Protein AF-D8S7C6-F1 (afdb_monomer)

Organism: Selaginella moellendorffii (NCBI:txid88036)

Mean predicted aligned error: 9.67 Å

Nearest PDB structures (foldseek):
  5jis-assembly2_B  TM=6.588E-01  e=1.427E-02  Brucella abortus S19
  8k8f-assembly1_A  TM=4.267E-01  e=1.195E-02  synthetic construct
  3d3k-assembly1_B  TM=3.702E-01  e=1.296E+00  Homo sapiens
  3d3j-assembly1_A-2  TM=4.419E-01  e=7.236E+00  Homo sapiens
  1r6x-assembly1_A  TM=1.801E-01  e=7.236E+00  Saccharomyces cerevisiae

Foldseek 3Di:
DPDDDDDDDPQQPVDPQQGHPLLLLVVLVVVVCVVVPAAEEEEEDEQVQQLSNQLSCLVSQVVVNHAYAGEYEDDDDPDQDDSSVSCVVRHPDYHYDDDPCRVLVVCLQAPDQPAWEFEQDLAATDTHRRHHDPPRPPPDDDDPDHYYYYAYRSNRGLSSLCLVVVVVVDVDPPDDLQDQAEAEEEDAQLSSQLSNVVNCVVVVSVNYHYHYDYDDDDPVNNVVSSVRSNNRNVVVD

pLDDT: mean 74.59, std 13.4, range [36.75, 93.81]

Solvent-accessible surface area (backbone atoms only — not comparable to full-atom values): 13113 Å² total; per-residue (Å²): 129,85,84,81,86,83,84,81,84,67,45,60,70,72,35,100,89,72,22,27,80,48,39,64,26,42,68,49,38,49,59,58,40,55,77,71,57,46,36,35,41,35,35,36,31,47,51,68,60,13,17,50,38,39,30,38,47,13,49,59,22,53,80,67,76,24,46,26,40,30,36,33,29,64,78,85,64,95,69,72,54,74,41,44,41,50,26,62,74,54,29,80,46,81,49,66,58,57,82,67,63,42,53,54,61,47,42,30,42,68,43,55,81,86,50,54,33,37,34,36,37,32,53,43,80,45,77,45,73,51,71,47,49,98,80,40,68,82,78,68,94,83,70,74,96,69,29,41,34,38,43,34,59,68,58,35,28,16,58,35,42,77,16,63,66,43,54,53,51,60,74,32,95,89,43,61,75,84,42,81,42,79,48,77,41,75,20,73,81,37,48,69,42,47,13,42,48,48,23,34,61,76,73,62,34,86,46,53,45,76,46,62,45,74,71,81,63,56,71,70,53,46,55,50,41,47,56,28,25,52,48,17,28,66,74,76,107

Structure (mmCIF, N/CA/C/O backbone):
data_AF-D8S7C6-F1
#
_entry.id   AF-D8S7C6-F1
#
loop_
_atom_site.group_PDB
_atom_site.id
_atom_site.type_symbol
_atom_site.label_atom_id
_atom_site.label_alt_id
_atom_site.label_comp_id
_atom_site.label_asym_id
_atom_site.label_entity_id
_atom_site.label_seq_id
_atom_site.pdbx_PDB_ins_code
_atom_site.Cartn_x
_atom_site.Cartn_y
_atom_site.Cartn_z
_atom_site.occupancy
_atom_site.B_iso_or_equiv
_atom_site.auth_seq_id
_atom_site.auth_comp_id
_atom_site.auth_asym_id
_atom_site.auth_atom_id
_atom_site.pdbx_PDB_model_num
ATOM 1 N N . LYS A 1 1 ? -15.069 -2.468 35.213 1.00 54.72 1 LYS A N 1
ATOM 2 C CA . LYS A 1 1 ? -14.276 -2.344 33.964 1.00 54.72 1 LYS A CA 1
ATOM 3 C C . LYS A 1 1 ? -15.215 -2.698 32.829 1.00 54.72 1 LYS A C 1
ATOM 5 O O . LYS A 1 1 ? -15.736 -3.803 32.870 1.00 54.72 1 LYS A O 1
ATOM 10 N N . GLU A 1 2 ? -15.482 -1.783 31.901 1.00 56.44 2 GLU A N 1
ATOM 11 C CA . GLU A 1 2 ? -16.237 -2.136 30.692 1.00 56.44 2 GLU A CA 1
ATOM 12 C C . GLU A 1 2 ? -15.510 -3.270 29.946 1.00 56.44 2 GLU A C 1
ATOM 14 O O . GLU A 1 2 ? -14.269 -3.264 29.898 1.00 56.44 2 GLU A O 1
ATOM 19 N N . PRO A 1 3 ? -16.239 -4.272 29.427 1.00 61.75 3 PRO A N 1
ATOM 20 C CA . PRO A 1 3 ? -15.643 -5.362 28.671 1.00 61.75 3 PRO A CA 1
ATOM 21 C C . PRO A 1 3 ? -14.997 -4.803 27.400 1.00 61.75 3 PRO A C 1
ATOM 23 O O . PRO A 1 3 ? -15.627 -4.103 26.613 1.00 61.75 3 PRO A O 1
ATOM 26 N N . ARG A 1 4 ? -13.707 -5.091 27.205 1.00 74.31 4 ARG A N 1
ATOM 27 C CA . ARG A 1 4 ? -13.008 -4.744 25.965 1.00 74.31 4 ARG A CA 1
ATOM 28 C C . ARG A 1 4 ? -13.300 -5.830 24.939 1.00 74.31 4 ARG A C 1
ATOM 30 O O . ARG A 1 4 ? -12.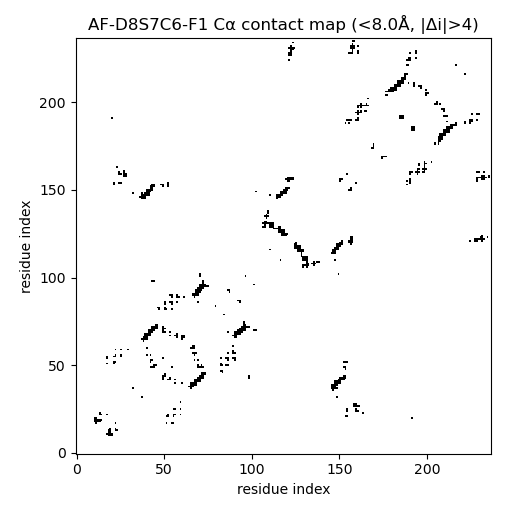802 -6.943 25.079 1.00 74.31 4 ARG A O 1
ATOM 37 N N . ASN A 1 5 ? -14.073 -5.497 23.913 1.00 84.12 5 ASN A N 1
ATOM 38 C CA . ASN A 1 5 ? -14.289 -6.390 22.783 1.00 84.12 5 ASN A CA 1
ATOM 39 C C . ASN A 1 5 ? -13.042 -6.385 21.894 1.00 84.12 5 ASN A C 1
ATOM 41 O O . ASN A 1 5 ? -12.640 -5.344 21.379 1.00 84.12 5 ASN A O 1
ATOM 45 N N . PHE A 1 6 ? -12.414 -7.549 21.741 1.00 89.25 6 PHE A N 1
ATOM 46 C CA . PHE A 1 6 ? -11.267 -7.740 20.860 1.00 89.25 6 PHE A CA 1
ATOM 47 C C . PHE A 1 6 ? -11.732 -8.417 19.572 1.00 89.25 6 PHE A C 1
ATOM 49 O O . PHE A 1 6 ? -12.388 -9.457 19.618 1.00 89.25 6 PHE A O 1
ATOM 56 N N . ARG A 1 7 ? -11.404 -7.824 18.423 1.00 89.56 7 ARG A N 1
ATOM 57 C CA . ARG A 1 7 ? -11.743 -8.351 17.097 1.00 89.56 7 ARG A CA 1
ATOM 58 C C . ARG A 1 7 ? -10.484 -8.423 16.243 1.00 89.56 7 ARG A C 1
ATOM 60 O O . ARG A 1 7 ? -9.587 -7.597 16.389 1.00 89.56 7 ARG A O 1
ATOM 67 N N . VAL A 1 8 ? -10.445 -9.401 15.344 1.00 91.00 8 VAL A N 1
ATOM 68 C CA . VAL A 1 8 ? -9.350 -9.588 14.388 1.00 91.00 8 VAL A CA 1
ATOM 69 C C . VAL A 1 8 ? -9.913 -9.431 12.987 1.00 91.00 8 VAL A C 1
ATOM 71 O O . VAL A 1 8 ? -10.793 -10.190 12.586 1.00 91.00 8 VAL A O 1
ATOM 74 N N . ILE A 1 9 ? -9.396 -8.453 12.246 1.00 89.19 9 ILE A N 1
ATOM 75 C CA . ILE A 1 9 ? -9.693 -8.300 10.823 1.00 89.19 9 ILE A CA 1
ATOM 76 C C . ILE A 1 9 ? -8.742 -9.216 10.057 1.00 89.19 9 ILE A C 1
ATOM 78 O O . ILE A 1 9 ? -7.522 -9.066 10.139 1.00 89.19 9 ILE A O 1
ATOM 82 N N . ARG A 1 10 ? -9.307 -10.205 9.362 1.00 88.69 10 ARG A N 1
ATOM 83 C CA . 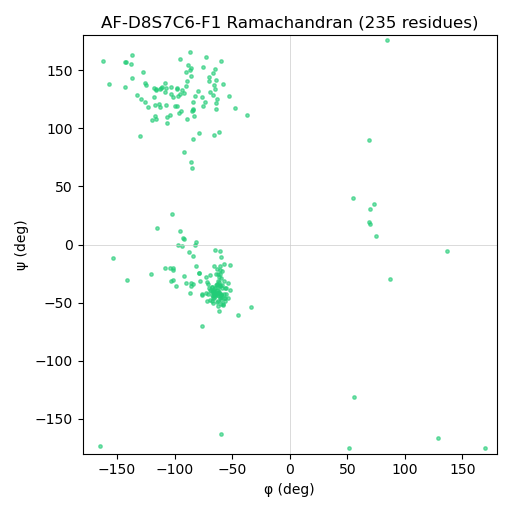ARG A 1 10 ? -8.562 -11.269 8.676 1.00 88.69 10 ARG A CA 1
ATOM 84 C C . ARG A 1 10 ? -8.112 -10.836 7.290 1.00 88.69 10 ARG A C 1
ATOM 86 O O . ARG A 1 10 ? -8.546 -11.369 6.275 1.00 88.69 10 ARG A O 1
ATOM 93 N N . ASP A 1 11 ? -7.218 -9.856 7.276 1.00 85.00 11 ASP A N 1
ATOM 94 C CA . ASP A 1 11 ? -6.647 -9.327 6.041 1.00 85.00 11 ASP A CA 1
ATOM 95 C C . ASP A 1 11 ? -5.856 -10.373 5.249 1.00 85.00 11 ASP A C 1
ATOM 97 O O . ASP A 1 11 ? -5.720 -10.304 4.033 1.00 85.00 11 ASP A O 1
ATOM 101 N N . ASP A 1 12 ? -5.351 -11.386 5.943 1.00 83.38 12 ASP A N 1
ATOM 102 C CA . ASP A 1 12 ? -4.693 -12.554 5.372 1.00 83.38 12 ASP A CA 1
ATOM 103 C C . ASP A 1 12 ? -5.599 -13.376 4.442 1.00 83.38 12 ASP A C 1
ATOM 105 O O . ASP A 1 12 ? -5.085 -14.071 3.572 1.00 83.38 12 ASP A O 1
ATOM 109 N N . LEU A 1 13 ? -6.925 -13.262 4.565 1.00 84.94 13 LEU A N 1
ATOM 110 C CA . LEU A 1 13 ? -7.889 -13.982 3.727 1.00 84.94 13 LEU A CA 1
ATOM 111 C C . LEU A 1 13 ? -8.330 -13.199 2.479 1.00 84.94 13 LEU A C 1
ATOM 113 O O . LEU A 1 13 ? -9.192 -13.677 1.749 1.00 84.94 13 LEU A O 1
ATOM 117 N N . LEU A 1 14 ? -7.751 -12.020 2.214 1.00 80.75 14 LEU A N 1
ATOM 118 C CA . LEU A 1 14 ? -8.148 -11.174 1.080 1.00 80.75 14 LEU A CA 1
ATOM 119 C C . LEU A 1 14 ? -7.949 -11.824 -0.296 1.00 80.75 14 LEU A C 1
ATOM 121 O O . LEU A 1 14 ? -8.655 -11.476 -1.234 1.00 80.75 14 LEU A O 1
ATOM 125 N N . HIS A 1 15 ? -6.992 -12.743 -0.438 1.00 77.69 15 HIS A N 1
ATOM 126 C CA . HIS A 1 15 ? -6.691 -13.370 -1.721 1.00 77.69 15 HIS A CA 1
ATOM 127 C C . HIS A 1 15 ? -6.320 -14.840 -1.537 1.00 77.69 15 HIS A C 1
ATOM 129 O O . HIS A 1 15 ? -5.484 -15.135 -0.677 1.00 77.69 15 HIS A O 1
ATOM 135 N N . PRO A 1 16 ? -6.852 -15.755 -2.369 1.00 70.69 16 PRO A N 1
ATOM 136 C CA . PRO A 1 16 ? -6.738 -17.200 -2.166 1.00 70.69 16 PRO A CA 1
ATOM 137 C C . PRO A 1 16 ? -5.300 -17.729 -2.130 1.00 70.69 16 PRO A C 1
ATOM 139 O O . PRO A 1 16 ? -5.039 -18.740 -1.485 1.00 70.69 16 PRO A O 1
ATOM 142 N N . THR A 1 17 ? -4.363 -17.070 -2.814 1.00 68.19 17 THR A N 1
ATOM 143 C CA . THR A 1 17 ? -2.975 -17.552 -2.943 1.00 68.19 17 THR A CA 1
ATOM 144 C C . THR A 1 17 ? -1.938 -16.755 -2.157 1.00 68.19 17 THR A C 1
ATOM 146 O O . THR A 1 17 ? -0.840 -17.255 -1.931 1.00 68.19 17 THR A O 1
ATOM 149 N N . LEU A 1 18 ? -2.238 -15.514 -1.769 1.00 65.69 18 LEU A N 1
ATOM 150 C CA . LEU A 1 18 ? -1.212 -14.556 -1.333 1.00 65.69 18 LEU A CA 1
ATOM 151 C C . LEU A 1 18 ? -1.629 -13.680 -0.158 1.00 65.69 18 LEU A C 1
ATOM 153 O O . LEU A 1 18 ? -0.774 -13.326 0.651 1.00 65.69 18 LEU A O 1
ATOM 157 N N . GLY A 1 19 ? -2.926 -13.389 -0.049 1.00 67.31 19 GLY A N 1
ATOM 158 C CA . GLY A 1 19 ? -3.538 -12.635 1.035 1.00 67.31 19 GLY A CA 1
ATOM 159 C C . GLY A 1 19 ? -2.906 -11.281 1.378 1.00 67.31 19 GLY A C 1
ATOM 160 O O . GLY A 1 19 ? -1.950 -10.785 0.778 1.00 67.31 19 GLY A O 1
ATOM 161 N N . GLY A 1 20 ? -3.441 -10.694 2.441 1.00 80.06 20 GLY A N 1
ATOM 162 C CA . GLY A 1 20 ? -2.749 -9.733 3.283 1.00 80.06 20 GLY A CA 1
ATOM 163 C C . GLY A 1 20 ? -2.754 -8.279 2.819 1.00 80.06 20 GLY A C 1
ATOM 164 O O . GLY A 1 20 ? -3.139 -7.906 1.712 1.00 80.06 20 GLY A O 1
ATOM 165 N N . ASN A 1 21 ? -2.179 -7.455 3.697 1.00 80.62 21 ASN A N 1
ATOM 166 C CA . ASN A 1 21 ? -2.045 -6.002 3.574 1.00 80.62 21 ASN A CA 1
ATOM 167 C C . ASN A 1 21 ? -1.414 -5.507 2.255 1.00 80.62 21 ASN A C 1
ATOM 169 O O . ASN A 1 21 ? -1.444 -4.306 1.985 1.00 80.62 21 ASN A O 1
ATOM 173 N N . LYS A 1 22 ? -0.719 -6.366 1.497 1.00 79.62 22 LYS A N 1
ATOM 174 C CA . LYS A 1 22 ? -0.036 -5.984 0.249 1.00 79.62 22 LYS A CA 1
ATOM 175 C C . LYS A 1 22 ? -0.966 -6.044 -0.956 1.00 79.62 22 LYS A C 1
ATOM 177 O O . LYS A 1 22 ? -0.860 -5.156 -1.793 1.00 79.62 22 LYS A O 1
ATOM 182 N N . ILE A 1 23 ? -1.890 -7.003 -1.002 1.00 80.12 23 ILE A N 1
ATOM 183 C CA . ILE A 1 23 ? -2.887 -7.070 -2.076 1.00 80.12 23 ILE A CA 1
ATOM 184 C C . ILE A 1 23 ? -3.835 -5.887 -1.993 1.00 80.12 23 ILE A C 1
ATOM 186 O O . ILE A 1 23 ? -3.934 -5.165 -2.972 1.00 80.12 23 ILE A O 1
ATOM 190 N N . ARG A 1 24 ? -4.346 -5.549 -0.800 1.00 83.81 24 ARG A N 1
ATOM 191 C CA . ARG A 1 24 ? -5.166 -4.336 -0.630 1.00 83.81 24 ARG A CA 1
ATOM 192 C C . ARG A 1 24 ? -4.493 -3.069 -1.175 1.00 83.81 24 ARG A C 1
ATOM 194 O O . ARG A 1 24 ? -5.149 -2.201 -1.736 1.00 83.81 24 ARG A O 1
ATOM 201 N N . LYS A 1 25 ? -3.177 -2.934 -0.987 1.00 82.94 25 LYS A N 1
ATOM 202 C CA . LYS A 1 25 ? -2.424 -1.783 -1.515 1.00 82.94 25 LYS A CA 1
ATOM 203 C C . LYS A 1 25 ? -2.304 -1.824 -3.028 1.00 82.94 25 LYS A C 1
ATOM 205 O O . LYS A 1 25 ? -2.334 -0.779 -3.661 1.00 82.94 25 LYS A O 1
ATOM 210 N N . LEU A 1 26 ? -2.128 -3.011 -3.596 1.00 78.56 26 LEU A N 1
ATOM 211 C CA . LEU A 1 26 ? -2.061 -3.182 -5.039 1.00 78.56 26 LEU A CA 1
ATOM 212 C C . LEU A 1 26 ? -3.425 -2.979 -5.690 1.00 78.56 26 LEU A C 1
ATOM 214 O O . LEU A 1 26 ? -3.453 -2.368 -6.747 1.00 78.56 26 LEU A O 1
ATOM 218 N N . ASP A 1 27 ? -4.530 -3.348 -5.043 1.00 81.31 27 ASP A N 1
ATOM 219 C CA . ASP A 1 27 ? -5.886 -3.064 -5.536 1.00 81.31 27 ASP A CA 1
ATOM 220 C C . ASP A 1 27 ? -6.114 -1.561 -5.756 1.00 81.31 27 ASP A C 1
ATOM 222 O O . ASP A 1 27 ? -6.829 -1.169 -6.673 1.00 81.31 27 ASP A O 1
ATOM 226 N N . ALA A 1 28 ? -5.458 -0.709 -4.960 1.00 81.88 28 ALA A N 1
ATOM 227 C CA . ALA A 1 28 ? -5.473 0.742 -5.135 1.00 81.88 28 ALA A CA 1
ATOM 228 C C . ALA A 1 28 ? -4.552 1.239 -6.269 1.00 81.88 28 ALA A C 1
ATOM 230 O O . ALA A 1 28 ? -4.840 2.243 -6.915 1.00 81.88 28 ALA A O 1
ATOM 231 N N . VAL A 1 29 ? -3.441 0.544 -6.529 1.00 81.62 29 VAL A N 1
ATOM 232 C CA . VAL A 1 29 ? -2.414 0.952 -7.507 1.00 81.62 29 VAL A CA 1
ATOM 233 C C . VAL A 1 29 ? -2.686 0.400 -8.911 1.00 81.62 29 VAL A C 1
ATOM 235 O O . VAL A 1 29 ? -2.374 1.046 -9.907 1.00 81.62 29 VAL A O 1
ATOM 238 N N . VAL A 1 30 ? -3.270 -0.792 -9.014 1.00 81.31 30 VAL A N 1
ATOM 239 C CA . VAL A 1 30 ? -3.560 -1.491 -10.273 1.00 81.31 30 VAL A CA 1
ATOM 240 C C . VAL A 1 30 ? -4.443 -0.677 -11.227 1.00 81.31 30 VAL A C 1
ATOM 242 O O . VAL A 1 30 ? -4.116 -0.664 -12.413 1.00 81.31 30 VAL A O 1
ATOM 245 N N . PRO A 1 31 ? -5.517 0.011 -10.783 1.00 83.19 31 PRO A N 1
ATOM 246 C CA . PRO A 1 31 ? -6.307 0.873 -11.662 1.00 83.19 31 PRO A CA 1
ATOM 247 C C . PRO A 1 31 ? -5.450 1.947 -12.336 1.00 83.19 31 PRO A C 1
ATOM 249 O O . PRO A 1 31 ? -5.474 2.067 -13.554 1.00 83.19 31 PRO A O 1
ATOM 252 N N . PHE A 1 32 ? -4.584 2.615 -11.569 1.00 83.44 32 PHE A N 1
ATOM 253 C CA . PHE A 1 32 ? -3.658 3.614 -12.103 1.00 83.44 32 PHE A CA 1
ATOM 254 C C . PHE A 1 32 ? -2.684 3.018 -13.135 1.00 83.44 32 PHE A C 1
ATOM 256 O O . PHE A 1 32 ? -2.421 3.619 -14.173 1.00 83.44 32 PHE A O 1
ATOM 263 N N . LEU A 1 33 ? -2.167 1.809 -12.887 1.00 80.62 33 LEU A N 1
ATOM 264 C CA . LEU A 1 33 ? -1.296 1.118 -13.846 1.00 80.62 33 LEU A CA 1
ATOM 265 C C . LEU A 1 33 ? -2.022 0.770 -15.154 1.00 80.62 33 LEU A C 1
ATOM 267 O O . LEU A 1 33 ? -1.405 0.811 -16.218 1.00 80.62 33 LEU A O 1
ATOM 271 N N . LYS A 1 34 ? -3.316 0.437 -15.086 1.00 81.75 34 LYS A N 1
ATOM 272 C CA . LYS A 1 34 ? -4.142 0.174 -16.273 1.00 81.75 34 LYS A CA 1
ATOM 273 C C . LYS A 1 34 ? -4.427 1.445 -17.059 1.00 81.75 34 LYS A C 1
ATOM 275 O O . LYS A 1 34 ? -4.311 1.411 -18.279 1.00 81.75 34 LYS A O 1
ATOM 280 N N . ASP A 1 35 ? -4.747 2.539 -16.372 1.00 83.31 35 ASP A N 1
ATOM 281 C CA . ASP A 1 35 ? -5.028 3.832 -17.005 1.00 83.31 35 ASP A CA 1
ATOM 282 C C . ASP A 1 35 ? -3.798 4.375 -17.754 1.00 83.31 35 ASP A C 1
ATOM 284 O O . ASP A 1 35 ? -3.923 4.956 -18.829 1.00 83.31 35 ASP A O 1
ATOM 288 N N . GLU A 1 36 ? -2.592 4.117 -17.239 1.00 81.44 36 GLU A N 1
ATOM 289 C CA . GLU A 1 36 ? -1.322 4.457 -17.903 1.00 81.44 36 GLU A CA 1
ATOM 290 C C . GLU A 1 36 ? -0.879 3.412 -18.959 1.00 81.44 36 GLU A C 1
ATOM 292 O O . GLU A 1 36 ? 0.143 3.588 -19.635 1.00 81.44 36 GLU A O 1
ATOM 297 N N . GLU A 1 37 ? -1.658 2.339 -19.144 1.00 82.50 37 GLU A N 1
ATOM 298 C CA . GLU A 1 37 ? -1.402 1.203 -20.045 1.00 82.50 37 GLU A CA 1
ATOM 299 C C . GLU A 1 37 ? -0.042 0.522 -19.796 1.00 82.50 37 GLU A C 1
ATOM 301 O O . GLU A 1 37 ? 0.684 0.158 -20.728 1.00 82.50 37 GLU A O 1
ATOM 306 N N . ILE A 1 38 ? 0.340 0.378 -18.526 1.00 80.81 38 ILE A N 1
ATOM 307 C CA . ILE A 1 38 ? 1.590 -0.277 -18.133 1.00 80.81 38 ILE A CA 1
ATOM 308 C C . ILE A 1 38 ? 1.550 -1.757 -18.518 1.00 80.81 38 ILE A C 1
ATOM 310 O O . ILE A 1 38 ? 0.585 -2.462 -18.235 1.00 80.81 38 ILE A O 1
ATOM 314 N N . THR A 1 39 ? 2.627 -2.251 -19.132 1.00 76.19 39 THR A N 1
ATOM 315 C CA . THR A 1 39 ? 2.754 -3.661 -19.531 1.00 76.19 39 THR A CA 1
ATOM 316 C C . THR A 1 39 ? 3.647 -4.453 -18.590 1.00 76.19 39 THR A C 1
ATOM 318 O O . THR A 1 39 ? 3.443 -5.656 -18.420 1.00 76.19 39 THR A O 1
ATOM 321 N N . ASP A 1 40 ? 4.646 -3.801 -17.992 1.00 77.62 40 ASP A N 1
ATOM 322 C CA . ASP A 1 40 ? 5.659 -4.440 -17.165 1.00 77.62 40 ASP A CA 1
ATOM 323 C C . ASP A 1 40 ? 5.859 -3.674 -15.849 1.00 77.62 40 ASP A C 1
ATOM 325 O O . ASP A 1 40 ? 6.094 -2.466 -15.833 1.00 77.62 40 ASP A O 1
ATOM 329 N N . VAL A 1 41 ? 5.799 -4.391 -14.727 1.00 78.19 41 VAL A N 1
ATOM 330 C CA . VAL A 1 41 ? 5.963 -3.834 -13.380 1.00 78.19 41 VAL A CA 1
ATOM 331 C C . VAL A 1 41 ? 7.201 -4.425 -12.723 1.00 78.19 41 VAL A C 1
ATOM 333 O O . VAL A 1 41 ? 7.398 -5.640 -12.722 1.00 78.19 41 VAL A O 1
ATOM 336 N N . VAL A 1 42 ? 8.027 -3.575 -12.123 1.00 78.62 42 VAL A N 1
ATOM 337 C CA . VAL A 1 42 ? 9.254 -3.959 -11.422 1.00 78.62 42 VAL A CA 1
ATOM 338 C C . VAL A 1 42 ? 9.131 -3.611 -9.950 1.00 78.62 42 VAL A C 1
ATOM 340 O O . VAL A 1 42 ? 8.716 -2.514 -9.592 1.00 78.62 42 VAL A O 1
ATOM 343 N N . THR A 1 43 ? 9.501 -4.534 -9.072 1.00 76.44 43 THR A N 1
ATOM 344 C CA . THR A 1 43 ? 9.416 -4.337 -7.619 1.00 76.44 43 THR A CA 1
ATOM 345 C C . THR A 1 43 ? 10.601 -4.984 -6.911 1.00 76.44 43 THR A C 1
ATOM 347 O O . THR A 1 43 ? 11.238 -5.885 -7.460 1.00 76.44 43 THR A O 1
ATOM 350 N N . CYS A 1 44 ? 10.927 -4.516 -5.700 1.00 72.75 44 CYS A N 1
ATOM 351 C CA . CYS A 1 44 ? 12.026 -5.066 -4.904 1.00 72.75 44 CYS A CA 1
ATOM 352 C C . CYS A 1 44 ? 11.703 -5.255 -3.413 1.00 72.75 44 CYS A C 1
ATOM 354 O O . CYS A 1 44 ? 10.797 -4.630 -2.859 1.00 72.75 44 CYS A O 1
ATOM 356 N N . GLY A 1 45 ? 12.523 -6.060 -2.728 1.00 67.25 45 GLY A N 1
ATOM 357 C CA . GLY A 1 45 ? 12.546 -6.171 -1.259 1.00 67.25 45 GLY A CA 1
ATOM 358 C C . GLY A 1 45 ? 13.394 -7.351 -0.752 1.00 67.25 45 GLY A C 1
ATOM 359 O O . GLY A 1 45 ? 14.008 -8.063 -1.540 1.00 67.25 45 GLY A O 1
ATOM 360 N N . GLY A 1 46 ? 13.413 -7.606 0.559 1.00 59.53 46 GLY A N 1
ATOM 361 C CA . GLY A 1 46 ? 14.099 -8.788 1.130 1.00 59.53 46 GLY A CA 1
ATOM 362 C C . GLY A 1 46 ? 13.476 -10.126 0.711 1.00 59.53 46 GLY A C 1
ATOM 363 O O . GLY A 1 46 ? 12.270 -10.157 0.512 1.00 59.53 46 GLY A O 1
ATOM 364 N N . CYS A 1 47 ? 14.243 -11.225 0.639 1.00 54.31 47 CYS A N 1
ATOM 365 C CA . CYS A 1 47 ? 13.779 -12.556 0.191 1.00 54.31 47 CYS A CA 1
ATOM 366 C C . CYS A 1 47 ? 12.319 -12.897 0.559 1.00 54.31 47 CYS A C 1
ATOM 368 O O . CYS A 1 47 ? 11.521 -13.146 -0.327 1.00 54.31 47 CYS A O 1
ATOM 370 N N . GLN A 1 48 ? 11.905 -12.817 1.828 1.00 54.66 48 GLN A N 1
ATOM 371 C CA . GLN A 1 48 ? 10.518 -13.154 2.206 1.00 54.66 48 GLN A CA 1
ATOM 372 C C . GLN A 1 48 ? 9.500 -12.008 2.021 1.00 54.66 48 GLN A C 1
ATOM 374 O O . GLN A 1 48 ? 8.344 -12.257 1.683 1.00 54.66 48 GLN A O 1
ATOM 379 N N . LYS A 1 49 ? 9.908 -10.746 2.234 1.00 49.59 49 LYS A N 1
ATOM 380 C CA . LYS A 1 49 ? 9.019 -9.563 2.184 1.00 49.59 49 LYS A CA 1
ATOM 381 C C . LYS A 1 49 ? 8.834 -8.992 0.773 1.00 49.59 49 LYS A C 1
ATOM 383 O O . LYS A 1 49 ? 7.755 -8.489 0.475 1.00 49.59 49 LYS A O 1
ATOM 388 N N . CYS A 1 50 ? 9.859 -9.062 -0.084 1.00 50.44 50 CYS A N 1
ATOM 389 C CA . CYS A 1 50 ? 9.668 -8.908 -1.523 1.00 50.44 50 CYS A CA 1
ATOM 390 C C . CYS A 1 50 ? 8.762 -10.017 -1.950 1.00 50.44 50 CYS A C 1
ATOM 392 O O . CYS A 1 50 ? 7.693 -9.692 -2.399 1.00 50.44 50 CYS A O 1
ATOM 394 N N . SER A 1 51 ? 9.091 -11.288 -1.717 1.00 50.00 51 SER A N 1
ATOM 395 C CA . SER A 1 51 ? 8.300 -12.359 -2.302 1.00 50.00 51 SER A CA 1
ATOM 396 C C . SER A 1 51 ? 6.800 -12.267 -2.001 1.00 50.00 51 SER A C 1
ATOM 398 O O . SER A 1 51 ? 6.035 -12.501 -2.916 1.00 50.00 51 SER A O 1
ATOM 400 N N . CYS A 1 52 ? 6.328 -11.768 -0.850 1.00 48.88 52 CYS A N 1
ATOM 401 C CA . CYS A 1 52 ? 4.888 -11.488 -0.698 1.00 48.88 52 CYS A CA 1
ATOM 402 C C . CYS A 1 52 ? 4.378 -10.300 -1.545 1.00 48.88 52 CYS A C 1
ATOM 404 O O . CYS A 1 52 ? 3.378 -10.437 -2.242 1.00 48.88 52 CYS A O 1
ATOM 406 N N . CYS A 1 53 ? 5.056 -9.147 -1.542 1.00 53.56 53 CYS A N 1
ATOM 407 C CA . CYS A 1 53 ? 4.687 -7.976 -2.352 1.00 53.56 53 CYS A CA 1
ATOM 408 C C . CYS A 1 53 ? 4.842 -8.239 -3.858 1.00 53.56 53 CYS A C 1
ATOM 410 O O . CYS A 1 53 ? 4.031 -7.804 -4.656 1.00 53.56 53 CYS A O 1
ATOM 412 N N . CYS A 1 54 ? 5.888 -8.969 -4.206 1.00 54.03 54 CYS A N 1
ATOM 413 C CA . CYS A 1 54 ? 6.383 -9.332 -5.517 1.00 54.03 54 CYS A CA 1
ATOM 414 C C . CYS A 1 54 ? 5.503 -10.433 -6.116 1.00 54.03 54 CYS A C 1
ATOM 416 O O . CYS A 1 54 ? 5.067 -10.287 -7.248 1.00 54.03 54 CYS A O 1
ATOM 418 N N . CYS A 1 55 ? 5.102 -11.444 -5.338 1.00 52.94 55 CYS A N 1
ATOM 419 C CA . CYS A 1 55 ? 4.049 -12.370 -5.750 1.00 52.94 55 CYS A CA 1
ATOM 420 C C . CYS A 1 55 ? 2.699 -11.669 -5.878 1.00 52.94 55 CYS A C 1
ATOM 422 O O . CYS A 1 55 ? 1.987 -11.939 -6.831 1.00 52.94 55 CYS A O 1
ATOM 424 N N . SER A 1 56 ? 2.347 -10.763 -4.957 1.00 54.69 56 SER A N 1
ATOM 425 C CA . SER A 1 56 ? 1.068 -10.036 -5.032 1.00 54.69 56 SER A CA 1
ATOM 426 C C . SER A 1 56 ? 1.011 -9.176 -6.285 1.00 54.69 56 SER A C 1
ATOM 428 O O . SER A 1 56 ? 0.022 -9.205 -7.007 1.00 54.69 56 SER A O 1
ATOM 4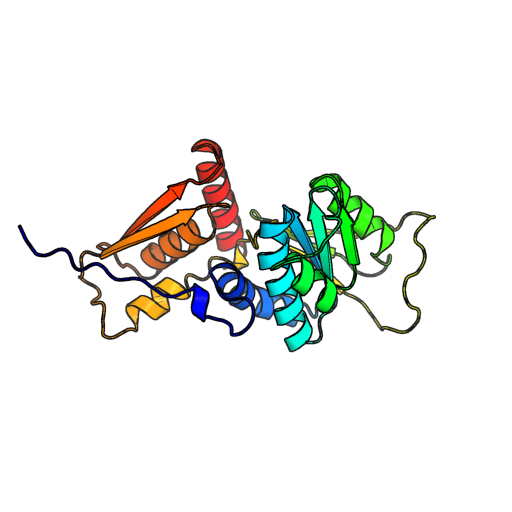30 N N . SER A 1 57 ? 2.105 -8.478 -6.599 1.00 58.06 57 SER A N 1
ATOM 431 C CA . SER A 1 57 ? 2.244 -7.741 -7.849 1.00 58.06 57 SER A CA 1
ATOM 432 C C . SER A 1 57 ? 2.238 -8.685 -9.042 1.00 58.06 57 SER A C 1
ATOM 434 O O . SER A 1 57 ? 1.558 -8.385 -10.005 1.00 58.06 57 SER A O 1
ATOM 436 N N . ALA A 1 58 ? 2.930 -9.825 -8.993 1.00 58.84 58 ALA A N 1
ATOM 437 C CA . ALA A 1 58 ? 2.981 -10.772 -10.103 1.00 58.84 58 ALA A CA 1
ATOM 438 C C . ALA A 1 58 ? 1.634 -11.435 -10.394 1.00 58.84 58 ALA A C 1
ATOM 440 O O . ALA A 1 58 ? 1.281 -11.564 -11.559 1.00 58.84 58 ALA A O 1
ATOM 441 N N . VAL A 1 59 ? 0.867 -11.794 -9.366 1.00 60.59 59 VAL A N 1
ATOM 442 C CA . VAL A 1 59 ? -0.475 -12.365 -9.514 1.00 60.59 59 VAL A CA 1
ATOM 443 C C . VAL A 1 59 ? -1.460 -11.301 -9.981 1.00 60.59 59 VAL A C 1
ATOM 445 O O . VAL A 1 59 ? -2.101 -11.514 -11.002 1.00 60.59 59 VAL A O 1
ATOM 448 N N . ALA A 1 60 ? -1.494 -10.121 -9.353 1.00 60.47 60 ALA A N 1
ATOM 449 C CA . ALA A 1 60 ? -2.349 -9.022 -9.812 1.00 60.47 60 ALA A CA 1
ATOM 450 C C . ALA A 1 60 ? -1.995 -8.573 -11.243 1.00 60.47 60 ALA A C 1
ATOM 452 O O . ALA A 1 60 ? -2.866 -8.231 -12.039 1.00 60.47 60 ALA A O 1
ATOM 453 N N . CYS A 1 61 ? -0.708 -8.603 -11.599 1.00 63.09 61 CYS A N 1
ATOM 454 C CA . CYS A 1 61 ? -0.254 -8.347 -12.960 1.00 63.09 61 CYS A CA 1
ATOM 455 C C . CYS A 1 61 ? -0.709 -9.455 -13.911 1.00 63.09 61 CYS A C 1
ATOM 457 O O . CYS A 1 61 ? -1.285 -9.141 -14.947 1.00 63.09 61 CYS A O 1
ATOM 459 N N . ALA A 1 62 ? -0.516 -10.730 -13.563 1.00 64.38 62 ALA A N 1
ATOM 460 C CA . ALA A 1 62 ? -0.914 -11.864 -14.395 1.00 64.38 62 ALA A CA 1
ATOM 461 C C . ALA A 1 62 ? -2.432 -11.904 -14.639 1.00 64.38 62 ALA A C 1
ATOM 463 O O . ALA A 1 62 ? -2.855 -12.096 -15.778 1.00 64.38 62 ALA A O 1
ATOM 464 N N . GLU A 1 63 ? -3.243 -11.637 -13.613 1.00 68.62 63 GLU A N 1
ATOM 465 C CA . GLU A 1 63 ? -4.706 -11.516 -13.717 1.00 68.62 63 GLU A CA 1
ATOM 466 C C . GLU A 1 63 ? -5.154 -10.355 -14.616 1.00 68.62 63 GLU A C 1
ATOM 468 O O . GLU A 1 63 ? -6.272 -10.342 -15.133 1.00 68.62 63 GLU A O 1
ATOM 473 N N . HIS A 1 64 ? -4.279 -9.376 -14.838 1.00 69.31 64 HIS A N 1
ATOM 474 C CA . HIS A 1 64 ? -4.542 -8.204 -15.665 1.00 69.31 64 HIS A CA 1
ATOM 475 C C . HIS A 1 64 ? -3.665 -8.126 -16.922 1.00 69.31 64 HIS A C 1
ATOM 477 O O . HIS A 1 64 ? -3.622 -7.083 -17.569 1.00 69.31 64 HIS A O 1
ATOM 483 N N . GLY A 1 65 ? -2.986 -9.217 -17.294 1.00 70.56 65 GLY A N 1
ATOM 484 C CA . GLY A 1 65 ? -2.174 -9.304 -18.513 1.00 70.56 65 GLY A CA 1
ATOM 485 C C . GLY A 1 65 ? -0.823 -8.570 -18.476 1.00 70.56 65 GLY A C 1
ATOM 486 O O . GLY A 1 65 ? -0.131 -8.521 -19.495 1.00 70.56 65 GLY A O 1
ATOM 487 N N . MET A 1 66 ? -0.414 -8.034 -17.326 1.00 75.44 66 MET A N 1
ATOM 488 C CA . MET A 1 66 ? 0.879 -7.380 -17.105 1.00 75.44 66 MET A CA 1
ATOM 489 C C . MET A 1 66 ? 1.971 -8.401 -16.736 1.00 75.44 66 MET A C 1
ATOM 491 O O . MET A 1 66 ? 1.711 -9.459 -16.162 1.00 75.44 66 MET A O 1
ATOM 495 N N . SER A 1 67 ? 3.228 -8.095 -17.055 1.00 73.94 67 SER A N 1
ATOM 496 C CA . SER A 1 67 ? 4.397 -8.897 -16.667 1.00 73.94 67 SER A CA 1
ATOM 497 C C . SER A 1 67 ? 5.073 -8.317 -15.425 1.00 73.94 67 SER A C 1
ATOM 499 O O . SER A 1 67 ? 5.330 -7.121 -15.368 1.00 73.94 67 SER A O 1
ATOM 501 N N . ALA A 1 68 ? 5.421 -9.154 -14.447 1.00 74.38 68 ALA A N 1
ATOM 502 C CA . ALA A 1 68 ? 6.133 -8.708 -13.250 1.00 74.38 68 ALA A CA 1
ATOM 503 C C . ALA A 1 68 ? 7.601 -9.163 -13.232 1.00 74.38 68 ALA A C 1
ATOM 505 O O . ALA A 1 68 ? 7.919 -10.333 -13.481 1.00 74.38 68 ALA A O 1
ATOM 506 N N . HIS A 1 69 ? 8.488 -8.228 -12.889 1.00 76.56 69 HIS A N 1
ATOM 507 C CA . HIS A 1 69 ? 9.926 -8.429 -12.710 1.00 76.56 69 HIS A CA 1
ATOM 508 C C . HIS A 1 69 ? 10.270 -8.215 -11.238 1.00 76.56 69 HIS A C 1
ATOM 510 O O . HIS A 1 69 ? 9.985 -7.161 -10.664 1.00 76.56 69 HIS A O 1
ATOM 516 N N . LEU A 1 70 ? 10.830 -9.241 -10.599 1.00 72.81 70 LEU A N 1
ATOM 517 C CA . LEU A 1 70 ? 10.957 -9.292 -9.146 1.00 72.81 70 LEU A CA 1
ATOM 518 C C . LEU A 1 70 ? 12.431 -9.218 -8.760 1.00 72.81 70 LEU A C 1
ATOM 520 O O . LEU A 1 70 ? 13.222 -10.089 -9.102 1.00 72.81 70 LEU A O 1
ATOM 524 N N . LEU A 1 71 ? 12.825 -8.192 -8.019 1.00 72.31 71 LEU A N 1
ATOM 525 C CA . LEU A 1 71 ? 14.215 -8.022 -7.610 1.00 72.31 71 LEU A CA 1
ATOM 526 C C . LEU A 1 71 ? 14.343 -8.355 -6.114 1.00 72.31 71 LEU A C 1
ATOM 528 O O . LEU A 1 71 ? 13.900 -7.608 -5.236 1.00 72.31 71 LEU A O 1
ATOM 532 N N . LEU A 1 72 ? 14.894 -9.531 -5.813 1.00 69.06 72 LEU A N 1
ATOM 533 C CA . LEU A 1 72 ? 15.001 -10.063 -4.452 1.00 69.06 72 LEU A CA 1
ATOM 534 C C . LEU A 1 72 ? 16.317 -9.607 -3.817 1.00 69.06 72 LEU A C 1
ATOM 536 O O . LEU A 1 72 ? 17.351 -9.591 -4.460 1.00 69.06 72 LEU A O 1
ATOM 540 N N . ARG A 1 73 ? 16.333 -9.254 -2.532 1.00 65.94 73 ARG A N 1
ATOM 541 C CA . ARG A 1 73 ? 17.590 -9.003 -1.804 1.00 65.94 73 ARG A CA 1
ATOM 542 C C . ARG A 1 73 ? 17.998 -10.223 -0.999 1.00 65.94 73 ARG A C 1
ATOM 544 O O . ARG A 1 73 ? 17.174 -10.735 -0.240 1.00 65.94 73 ARG A O 1
ATOM 551 N N . GLY A 1 74 ? 19.276 -10.581 -1.073 1.00 63.22 74 GLY A N 1
ATOM 552 C CA . GLY A 1 74 ? 19.889 -11.652 -0.288 1.00 63.22 74 GLY A CA 1
ATOM 553 C C . GLY A 1 74 ? 20.661 -12.626 -1.166 1.00 63.22 74 GLY A C 1
ATOM 554 O O . GLY A 1 74 ? 20.919 -12.340 -2.328 1.00 63.22 74 GLY A O 1
ATOM 555 N N . GLU A 1 75 ? 21.019 -13.774 -0.610 1.00 60.25 75 GLU A N 1
ATOM 556 C CA . GLU A 1 75 ? 21.551 -14.889 -1.389 1.00 60.25 75 GLU A CA 1
ATOM 557 C C . GLU A 1 75 ? 20.403 -15.753 -1.916 1.00 60.25 75 GLU A C 1
ATOM 559 O O . GLU A 1 75 ? 19.333 -15.848 -1.296 1.00 60.25 75 GLU A O 1
ATOM 564 N N . LYS A 1 76 ? 20.620 -16.393 -3.069 1.00 66.81 76 LYS A N 1
ATOM 565 C CA . LYS A 1 76 ? 19.689 -17.400 -3.568 1.00 66.81 76 LYS A CA 1
ATOM 566 C C . LYS A 1 76 ? 19.680 -18.570 -2.589 1.00 66.81 76 LYS A C 1
ATOM 568 O O . LYS A 1 76 ? 20.720 -19.168 -2.337 1.00 66.81 76 LYS A O 1
ATOM 573 N N . LEU A 1 77 ? 18.506 -18.887 -2.045 1.00 65.31 77 LEU A N 1
ATOM 574 C CA . LEU A 1 77 ? 18.349 -20.070 -1.204 1.00 65.31 77 LEU A CA 1
ATOM 575 C C . LEU A 1 77 ? 18.564 -21.323 -2.055 1.00 65.31 77 LEU A C 1
ATOM 577 O O . LEU A 1 77 ? 18.042 -21.409 -3.166 1.00 65.31 77 LEU A O 1
ATOM 581 N N . GLU A 1 78 ? 19.287 -22.297 -1.509 1.00 66.00 78 GLU A N 1
ATOM 582 C CA . GLU A 1 78 ? 19.508 -23.597 -2.150 1.00 66.00 78 GLU A CA 1
ATOM 583 C C . GLU A 1 78 ? 18.186 -24.355 -2.369 1.00 66.00 78 GLU A C 1
ATOM 585 O O . GLU A 1 78 ? 18.010 -25.030 -3.379 1.00 66.00 78 GLU A O 1
ATOM 590 N N . VAL A 1 79 ? 17.216 -24.160 -1.465 1.00 74.19 79 VAL A N 1
ATOM 591 C CA . VAL A 1 79 ? 15.849 -24.681 -1.579 1.00 74.19 79 VAL A CA 1
ATOM 592 C C . VAL A 1 79 ? 14.852 -23.527 -1.503 1.00 74.19 79 VAL A C 1
ATOM 594 O O . VAL A 1 79 ? 14.767 -22.822 -0.489 1.00 74.19 79 VAL A O 1
ATOM 597 N N . THR A 1 80 ? 14.070 -23.326 -2.565 1.00 69.38 80 THR A N 1
ATOM 598 C CA . THR A 1 80 ? 13.015 -22.311 -2.582 1.00 69.38 80 THR A CA 1
ATOM 599 C C . THR A 1 80 ? 11.798 -22.776 -1.789 1.00 69.38 80 THR A C 1
ATOM 601 O O . THR A 1 80 ? 11.276 -23.873 -1.964 1.00 69.38 80 THR A O 1
ATOM 604 N N . THR A 1 81 ? 11.356 -21.943 -0.845 1.00 72.75 81 THR A N 1
ATOM 605 C CA . THR A 1 81 ? 10.241 -22.249 0.063 1.00 72.75 81 THR A CA 1
ATOM 606 C C . THR A 1 81 ? 9.330 -21.037 0.246 1.00 72.75 81 THR A C 1
ATOM 608 O O . THR A 1 81 ? 9.743 -19.885 0.067 1.00 72.75 81 THR A O 1
ATOM 611 N N . GLY A 1 82 ? 8.066 -21.295 0.597 1.00 75.50 82 GLY A N 1
ATOM 612 C CA . GLY A 1 82 ? 7.065 -20.258 0.857 1.00 75.50 82 GLY A CA 1
ATOM 613 C C . GLY A 1 82 ? 6.890 -19.306 -0.327 1.00 75.50 82 GLY A C 1
ATOM 614 O O . GLY A 1 82 ? 6.776 -19.737 -1.473 1.00 75.50 82 GLY A O 1
ATOM 615 N N . TYR A 1 83 ? 6.917 -17.998 -0.061 1.00 72.31 83 TYR A N 1
ATOM 616 C CA . TYR A 1 83 ? 6.745 -16.991 -1.108 1.00 72.31 83 TYR A CA 1
ATOM 617 C C . TYR A 1 83 ? 7.856 -17.002 -2.168 1.00 72.31 83 TYR A C 1
ATOM 619 O O . TYR A 1 83 ? 7.595 -16.591 -3.289 1.00 72.31 83 TYR A O 1
ATOM 627 N N . ASN A 1 84 ? 9.074 -17.473 -1.870 1.00 69.56 84 ASN A N 1
ATOM 628 C CA . ASN A 1 84 ? 10.127 -17.543 -2.894 1.00 69.56 84 ASN A CA 1
ATOM 629 C C . ASN A 1 84 ? 9.766 -18.529 -4.008 1.00 69.56 84 ASN A C 1
ATOM 631 O O . ASN A 1 84 ? 10.021 -18.239 -5.170 1.00 69.56 84 ASN A O 1
ATOM 635 N N . LEU A 1 85 ? 9.131 -19.651 -3.656 1.00 74.12 85 LEU A N 1
ATOM 636 C CA . LEU A 1 85 ? 8.646 -20.618 -4.639 1.00 74.12 85 LEU A CA 1
ATOM 637 C C . LEU A 1 85 ? 7.546 -19.998 -5.509 1.00 74.12 85 LEU A C 1
ATOM 639 O O . LEU A 1 85 ? 7.571 -20.118 -6.728 1.00 74.12 85 LEU A O 1
ATOM 643 N N . ILE A 1 86 ? 6.609 -19.278 -4.889 1.00 72.88 86 ILE A N 1
ATOM 644 C CA . ILE A 1 86 ? 5.535 -18.595 -5.620 1.00 72.88 86 ILE A CA 1
ATOM 645 C C . ILE A 1 86 ? 6.124 -17.516 -6.551 1.00 72.88 86 ILE A C 1
ATOM 647 O O . ILE A 1 86 ? 5.699 -17.394 -7.698 1.00 72.88 86 ILE A O 1
ATOM 651 N N . SER A 1 87 ? 7.156 -16.792 -6.109 1.00 68.69 87 SER A N 1
ATOM 652 C CA . SER A 1 87 ? 7.852 -15.791 -6.926 1.00 68.69 87 SER A CA 1
ATOM 653 C C . SER A 1 87 ? 8.529 -16.409 -8.149 1.00 68.69 87 SER A C 1
ATOM 655 O O . SER A 1 87 ? 8.559 -15.763 -9.189 1.00 68.69 87 SER A O 1
ATOM 657 N N . GLU A 1 88 ? 9.059 -17.631 -8.058 1.00 70.00 88 GLU A N 1
ATOM 658 C CA . GLU A 1 88 ? 9.633 -18.341 -9.214 1.00 70.00 88 GLU A CA 1
ATOM 659 C C . GLU A 1 88 ? 8.557 -18.827 -10.196 1.00 70.00 88 GLU A C 1
ATOM 661 O O . GLU A 1 88 ? 8.797 -18.848 -11.400 1.00 70.00 88 GLU A O 1
ATOM 666 N N . VAL A 1 89 ? 7.365 -19.181 -9.704 1.00 71.19 89 VAL A N 1
ATOM 667 C CA . VAL A 1 89 ? 6.244 -19.615 -10.556 1.00 71.19 89 VAL A CA 1
ATOM 668 C C . VAL A 1 89 ? 5.632 -18.441 -11.329 1.00 71.19 89 VAL A C 1
ATOM 670 O O . VAL A 1 89 ? 5.318 -18.587 -12.509 1.00 71.19 89 VAL A O 1
ATOM 673 N N . TYR A 1 90 ? 5.457 -17.282 -10.685 1.00 63.91 90 TYR A N 1
ATOM 674 C CA . TYR A 1 90 ? 4.764 -16.126 -11.280 1.00 63.91 90 TYR A CA 1
ATOM 675 C C . TYR A 1 90 ? 5.699 -15.019 -11.795 1.00 63.91 90 TYR A C 1
ATOM 677 O O . TYR A 1 90 ? 5.294 -14.202 -12.623 1.00 63.91 90 TYR A O 1
ATOM 685 N N . GLY A 1 91 ? 6.935 -14.945 -11.304 1.00 59.41 91 GLY A N 1
ATOM 686 C CA . GLY A 1 91 ? 7.900 -13.908 -11.662 1.00 59.41 91 GLY A CA 1
ATOM 687 C C . GLY A 1 91 ? 8.759 -14.304 -12.857 1.00 59.41 91 GLY A C 1
ATOM 688 O O . GLY A 1 91 ? 9.286 -15.410 -12.926 1.00 59.41 91 GLY A O 1
ATOM 689 N N . LYS A 1 92 ? 8.967 -13.373 -13.796 1.00 54.78 92 LYS A N 1
ATOM 690 C CA . LYS A 1 92 ? 9.801 -13.645 -14.980 1.00 54.78 92 LYS A CA 1
ATOM 691 C C . LYS A 1 92 ? 11.296 -13.721 -14.673 1.00 54.78 92 LYS A C 1
ATOM 693 O O . LYS A 1 92 ? 12.012 -14.386 -15.420 1.00 54.78 92 LYS A O 1
ATOM 698 N N . ARG A 1 93 ? 11.784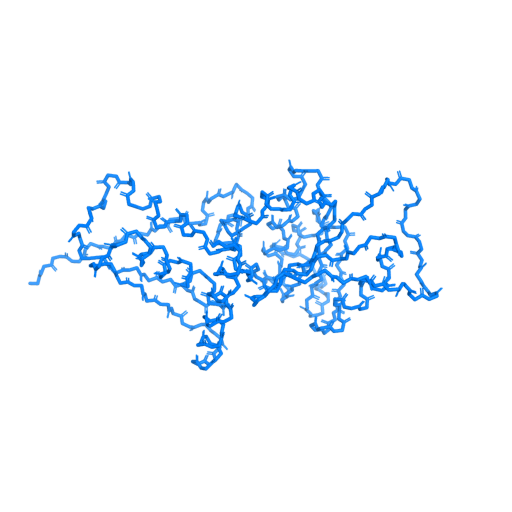 -13.021 -13.637 1.00 57.94 93 ARG A N 1
ATOM 699 C CA . ARG A 1 93 ? 13.205 -12.964 -13.237 1.00 57.94 93 ARG A CA 1
ATOM 700 C C . ARG A 1 93 ? 13.360 -12.585 -11.776 1.00 57.94 93 ARG A C 1
ATOM 702 O O . ARG A 1 93 ? 12.696 -11.651 -11.340 1.00 57.94 93 ARG A O 1
ATOM 709 N N . THR A 1 94 ? 14.280 -13.260 -11.090 1.00 56.88 94 THR A N 1
ATOM 710 C CA . THR A 1 94 ? 14.737 -12.956 -9.730 1.00 56.88 94 THR A CA 1
ATOM 711 C C . THR A 1 94 ? 16.218 -12.587 -9.757 1.00 56.88 94 THR A C 1
ATOM 713 O O . THR A 1 94 ? 17.064 -13.454 -9.977 1.00 56.88 94 THR A O 1
ATOM 716 N N . GLU A 1 95 ? 16.544 -11.312 -9.552 1.00 59.38 95 GLU A N 1
ATOM 717 C CA . GLU A 1 95 ? 17.934 -10.848 -9.423 1.00 59.38 95 GLU A CA 1
ATOM 718 C C . GLU A 1 95 ? 18.245 -10.454 -7.980 1.00 59.38 95 GLU A C 1
ATOM 720 O O . GLU A 1 95 ? 17.415 -9.822 -7.329 1.00 59.38 95 GLU A O 1
ATOM 725 N N . TYR A 1 96 ? 19.444 -10.814 -7.513 1.00 54.97 96 TYR A N 1
ATOM 726 C CA . TYR A 1 96 ? 19.928 -10.608 -6.148 1.00 54.97 96 TYR A CA 1
ATOM 727 C C . TYR A 1 96 ? 20.981 -9.487 -6.085 1.00 54.97 96 TYR A C 1
ATOM 729 O O . TYR A 1 96 ? 22.075 -9.664 -6.612 1.00 54.97 96 TYR A O 1
ATOM 737 N N . ALA A 1 97 ? 20.659 -8.324 -5.490 1.00 56.03 97 ALA A N 1
ATOM 738 C CA . ALA A 1 97 ? 21.552 -7.142 -5.424 1.00 56.03 97 ALA A CA 1
ATOM 739 C C . ALA A 1 97 ? 21.121 -6.051 -4.388 1.00 56.03 97 ALA A C 1
ATOM 741 O O . ALA A 1 97 ? 20.177 -6.233 -3.616 1.00 56.03 97 ALA A O 1
ATOM 742 N N . ASP A 1 98 ? 21.815 -4.900 -4.384 1.00 57.06 98 ASP A N 1
ATOM 743 C CA . ASP A 1 98 ? 21.616 -3.719 -3.511 1.00 57.06 98 ASP A CA 1
ATOM 744 C C . ASP A 1 98 ? 20.543 -2.722 -4.038 1.00 57.06 98 ASP A C 1
ATOM 746 O O . ASP A 1 98 ? 20.433 -2.493 -5.239 1.00 57.06 98 ASP A O 1
ATOM 750 N N . ARG A 1 99 ? 19.778 -2.081 -3.136 1.00 62.09 99 ARG A N 1
ATOM 751 C CA . ARG A 1 99 ? 18.469 -1.401 -3.309 1.00 62.09 99 ARG A CA 1
ATOM 752 C C . ARG A 1 99 ? 18.330 -0.481 -4.527 1.00 62.09 99 ARG A C 1
ATOM 754 O O . ARG A 1 99 ? 17.404 -0.668 -5.305 1.00 62.09 99 ARG A O 1
ATOM 761 N N . GLN A 1 100 ? 19.141 0.571 -4.632 1.00 59.75 100 GLN A N 1
ATOM 762 C CA . GLN A 1 100 ? 18.960 1.601 -5.672 1.00 59.75 100 GLN A CA 1
ATOM 763 C C . GLN A 1 100 ? 19.669 1.224 -6.967 1.00 59.75 100 GLN A C 1
ATOM 765 O O . GLN A 1 100 ? 19.090 1.340 -8.042 1.00 59.75 100 GLN A O 1
ATOM 770 N N . LYS A 1 101 ? 20.885 0.681 -6.849 1.00 62.34 101 LYS A N 1
ATOM 771 C CA . LYS A 1 101 ? 21.650 0.190 -7.998 1.00 62.34 101 LYS A CA 1
ATOM 772 C C . LYS A 1 101 ? 20.905 -0.928 -8.729 1.00 62.34 101 LYS A C 1
ATOM 774 O O . LYS A 1 101 ? 20.943 -0.980 -9.945 1.00 62.34 101 LYS A O 1
ATOM 779 N N . MET A 1 102 ? 20.169 -1.771 -8.007 1.00 67.94 102 MET A N 1
ATOM 780 C CA . MET A 1 102 ? 19.348 -2.847 -8.564 1.00 67.94 102 MET A CA 1
ATOM 781 C C . MET A 1 102 ? 18.263 -2.336 -9.515 1.00 67.94 102 MET A C 1
ATOM 783 O O . MET A 1 102 ? 18.135 -2.876 -10.610 1.00 67.94 102 MET A O 1
ATOM 787 N N . PHE A 1 103 ? 17.506 -1.301 -9.133 1.00 67.31 103 PHE A N 1
ATOM 788 C CA . PHE A 1 103 ? 16.486 -0.749 -10.023 1.00 67.31 103 PHE A CA 1
ATOM 789 C C . PHE A 1 103 ? 17.118 -0.096 -11.249 1.00 67.31 103 PHE A C 1
ATOM 791 O O . PHE A 1 103 ? 16.745 -0.451 -12.362 1.00 67.31 103 PHE A O 1
ATOM 798 N N . SER A 1 104 ? 18.109 0.782 -11.061 1.00 66.44 104 SER A N 1
ATOM 799 C CA . SER A 1 104 ? 18.784 1.466 -12.172 1.00 66.44 104 SER A CA 1
ATOM 800 C C . SER A 1 104 ? 19.449 0.473 -13.127 1.00 66.44 104 SER A C 1
ATOM 802 O O . SER A 1 104 ? 19.138 0.472 -14.310 1.00 66.44 104 SER A O 1
ATOM 804 N N . SER A 1 105 ? 20.254 -0.468 -12.624 1.00 69.12 105 SER A N 1
ATOM 805 C CA . SER A 1 105 ? 20.944 -1.456 -13.463 1.00 69.12 105 SER A CA 1
ATOM 806 C C . SER A 1 105 ? 20.010 -2.478 -14.108 1.00 69.12 105 SER A C 1
ATOM 808 O O . SER A 1 105 ? 20.371 -3.065 -15.127 1.00 69.12 105 SER A O 1
ATOM 810 N N . HIS A 1 106 ? 18.848 -2.773 -13.517 1.00 70.06 106 HIS A N 1
ATOM 811 C CA . HIS A 1 106 ? 17.846 -3.619 -14.169 1.00 70.06 106 HIS A CA 1
ATOM 812 C C . HIS A 1 106 ? 17.101 -2.832 -15.252 1.00 70.06 106 HIS A C 1
ATOM 814 O O . HIS A 1 106 ? 16.953 -3.324 -16.366 1.00 70.06 106 HIS A O 1
ATOM 820 N N . MET A 1 107 ? 16.709 -1.586 -14.977 1.00 67.31 107 MET A N 1
ATOM 821 C CA . MET A 1 107 ? 16.085 -0.720 -15.978 1.00 67.31 107 MET A CA 1
ATOM 822 C C . MET A 1 107 ? 17.025 -0.423 -17.151 1.00 67.31 107 MET A C 1
ATOM 824 O O . MET A 1 107 ? 16.605 -0.567 -18.287 1.00 67.31 107 MET A O 1
ATOM 828 N N . GLU A 1 108 ? 18.311 -0.155 -16.927 1.00 68.25 108 GLU A N 1
ATOM 829 C CA . GLU A 1 108 ? 19.319 0.011 -17.995 1.00 68.25 108 GLU A CA 1
ATOM 830 C C . GLU A 1 108 ? 19.467 -1.220 -18.907 1.00 68.25 108 GLU A C 1
ATOM 832 O O . GLU A 1 108 ? 19.961 -1.111 -20.032 1.00 68.25 108 GLU A O 1
ATOM 837 N N . ARG A 1 109 ? 19.081 -2.406 -18.417 1.00 67.44 109 ARG A N 1
ATOM 838 C CA . ARG A 1 109 ? 19.130 -3.665 -19.171 1.00 67.44 109 ARG A CA 1
ATOM 839 C C . ARG A 1 109 ? 17.836 -3.973 -19.917 1.00 67.44 109 ARG A C 1
ATOM 841 O O . ARG A 1 109 ? 17.895 -4.712 -20.897 1.00 67.44 109 ARG A O 1
ATOM 848 N N . VAL A 1 110 ? 16.694 -3.482 -19.434 1.00 66.25 110 VAL A N 1
ATOM 849 C CA . VAL A 1 110 ? 15.368 -3.928 -19.890 1.00 66.25 110 VAL A CA 1
ATOM 850 C C . VAL A 1 110 ? 14.524 -2.793 -20.490 1.00 66.2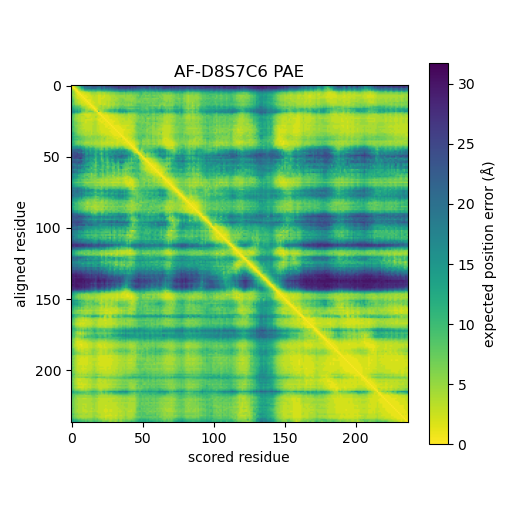5 110 VAL A C 1
ATOM 852 O O . VAL A 1 110 ? 13.679 -3.054 -21.345 1.00 66.25 110 VAL A O 1
ATOM 855 N N . ALA A 1 111 ? 14.765 -1.539 -20.107 1.00 61.09 111 ALA A N 1
ATOM 856 C CA . ALA A 1 111 ? 14.098 -0.383 -20.689 1.00 61.09 111 ALA A CA 1
ATOM 857 C C . ALA A 1 111 ? 14.559 -0.176 -22.141 1.00 61.09 111 ALA A C 1
ATOM 859 O O . ALA A 1 111 ? 15.753 -0.167 -22.443 1.00 61.09 111 ALA A O 1
ATOM 860 N N . CYS A 1 112 ? 13.597 -0.007 -23.048 1.00 55.28 112 CYS A N 1
ATOM 861 C CA . CYS A 1 112 ? 13.856 0.421 -24.419 1.00 55.28 112 CYS A CA 1
ATOM 862 C C . CYS A 1 112 ? 13.806 1.951 -24.497 1.00 55.28 112 CYS A C 1
ATOM 864 O O . CYS A 1 112 ? 13.016 2.581 -23.801 1.00 55.28 112 CYS A O 1
ATOM 866 N N . SER A 1 113 ? 14.606 2.533 -25.392 1.00 54.88 113 SER A N 1
ATOM 867 C CA . SER A 1 113 ? 14.827 3.983 -25.532 1.00 54.88 113 SER A CA 1
ATOM 868 C C . SER A 1 113 ? 13.582 4.833 -25.857 1.00 54.88 113 SER A C 1
ATOM 870 O O . SER A 1 113 ? 13.700 6.055 -25.924 1.00 54.88 113 SER A O 1
ATOM 872 N N . GLU A 1 114 ? 12.418 4.234 -26.110 1.00 58.38 114 GLU A N 1
ATOM 873 C CA . GLU A 1 114 ? 11.269 4.935 -26.699 1.00 58.38 114 GLU A CA 1
ATOM 874 C C . GLU A 1 114 ? 10.182 5.340 -25.686 1.00 58.38 114 GLU A C 1
ATOM 876 O O . GLU A 1 114 ? 9.440 6.278 -25.962 1.00 58.38 114 GLU A O 1
ATOM 881 N N . GLU A 1 115 ? 10.103 4.721 -24.497 1.00 65.44 115 GLU A N 1
ATOM 882 C CA . GLU A 1 115 ? 9.052 5.014 -23.503 1.00 65.44 115 GLU A CA 1
ATOM 883 C C . GLU A 1 115 ? 9.618 5.391 -22.124 1.00 65.44 115 GLU A C 1
ATOM 885 O O . GLU A 1 115 ? 10.554 4.744 -21.644 1.00 65.44 115 GLU A O 1
ATOM 890 N N . PRO A 1 116 ? 9.036 6.394 -21.438 1.00 72.12 116 PRO A N 1
ATOM 891 C CA . PRO A 1 116 ? 9.439 6.750 -20.085 1.00 72.12 116 PRO A CA 1
ATOM 892 C C . PRO A 1 116 ? 9.016 5.676 -19.073 1.00 72.12 116 PRO A C 1
ATOM 894 O O . PRO A 1 116 ? 7.910 5.137 -19.126 1.00 72.12 116 PRO A O 1
ATOM 897 N N . VAL A 1 117 ? 9.885 5.411 -18.102 1.00 77.25 117 VAL A N 1
ATOM 898 C CA . VAL A 1 117 ? 9.607 4.551 -16.950 1.00 77.25 117 VAL A CA 1
ATOM 899 C C . VAL A 1 117 ? 8.855 5.356 -15.892 1.00 77.25 117 VAL A C 1
ATOM 901 O O . VAL A 1 117 ? 9.300 6.436 -15.492 1.00 77.25 117 VAL A O 1
ATOM 904 N N . LEU A 1 118 ? 7.721 4.834 -15.419 1.00 80.50 118 LEU A N 1
ATOM 905 C CA . LEU A 1 118 ? 6.990 5.403 -14.289 1.00 80.50 118 LEU A CA 1
ATOM 906 C C . LEU A 1 118 ? 7.560 4.888 -12.970 1.00 80.50 118 LEU A C 1
ATOM 908 O O . LEU A 1 118 ? 7.425 3.719 -12.627 1.00 80.50 118 LEU A O 1
ATOM 912 N N . TRP A 1 119 ? 8.131 5.773 -12.172 1.00 79.56 119 TRP A N 1
ATOM 913 C CA . TRP A 1 119 ? 8.582 5.456 -10.826 1.00 79.56 119 TRP A CA 1
ATOM 914 C C . TRP A 1 119 ? 7.514 5.846 -9.817 1.00 79.56 119 TRP A C 1
ATOM 916 O O . TRP A 1 119 ? 7.237 7.026 -9.601 1.00 79.56 119 TRP A O 1
ATOM 926 N N . LEU A 1 120 ? 6.932 4.844 -9.170 1.00 75.38 120 LEU A N 1
ATOM 927 C CA . LEU A 1 120 ? 5.966 5.008 -8.095 1.00 75.38 120 LEU A CA 1
ATOM 928 C C . LEU A 1 120 ? 6.719 5.009 -6.763 1.00 75.38 120 LEU A C 1
ATOM 930 O O . LEU A 1 120 ? 6.789 4.002 -6.049 1.00 75.38 120 LEU A O 1
ATOM 934 N N . ASN A 1 121 ? 7.314 6.160 -6.452 1.00 70.94 121 ASN A N 1
ATOM 935 C CA . ASN A 1 121 ? 7.995 6.394 -5.187 1.00 70.94 121 ASN A CA 1
ATOM 936 C C . ASN A 1 121 ? 7.013 6.883 -4.116 1.00 70.94 121 ASN A C 1
ATOM 938 O O . ASN A 1 121 ? 5.885 7.290 -4.393 1.00 70.94 121 ASN A O 1
ATOM 942 N N . GLY A 1 122 ? 7.453 6.841 -2.856 1.00 62.94 122 GLY A N 1
ATOM 943 C CA . GLY A 1 122 ? 6.613 7.246 -1.732 1.00 62.94 122 GLY A CA 1
ATOM 944 C C . GLY A 1 122 ? 6.186 8.716 -1.780 1.00 62.94 122 GLY A C 1
ATOM 945 O O . GLY A 1 122 ? 5.104 9.030 -1.314 1.00 62.94 122 GLY A O 1
ATOM 946 N N . ASN A 1 123 ? 7.010 9.607 -2.333 1.00 64.81 123 ASN A N 1
ATOM 947 C CA . ASN A 1 123 ? 6.798 11.058 -2.324 1.00 64.81 123 ASN A CA 1
ATOM 948 C C . ASN A 1 123 ? 6.303 11.654 -3.648 1.00 64.81 123 ASN A C 1
ATOM 950 O O . ASN A 1 123 ? 5.785 12.764 -3.619 1.00 64.81 123 ASN A O 1
ATOM 954 N N . SER A 1 124 ? 6.480 10.973 -4.780 1.00 65.88 124 SER A N 1
ATOM 955 C CA . SER A 1 124 ? 6.038 11.452 -6.092 1.00 65.88 124 SER A CA 1
ATOM 956 C C . SER A 1 124 ? 5.980 10.315 -7.114 1.00 65.88 124 SER A C 1
ATOM 958 O O . SER A 1 124 ? 6.648 9.287 -6.967 1.00 65.88 124 SER A O 1
ATOM 960 N N . ILE A 1 125 ? 5.186 10.523 -8.168 1.00 71.44 125 ILE A N 1
ATOM 961 C CA . ILE A 1 125 ? 5.253 9.727 -9.397 1.00 71.44 125 ILE A CA 1
ATOM 962 C C . ILE A 1 125 ? 6.161 10.474 -10.365 1.00 71.44 125 ILE A C 1
ATOM 964 O O . ILE A 1 125 ? 5.830 11.581 -10.789 1.00 71.44 125 ILE A O 1
ATOM 968 N N . THR A 1 126 ? 7.310 9.893 -10.705 1.00 71.31 126 THR A N 1
ATOM 969 C CA . THR A 1 126 ? 8.255 10.497 -11.656 1.00 71.31 126 THR A CA 1
ATOM 970 C C . THR A 1 126 ? 8.312 9.684 -12.938 1.00 71.31 126 THR A C 1
ATOM 972 O O . THR A 1 126 ? 8.397 8.461 -12.898 1.00 71.31 126 THR A O 1
ATOM 975 N N . ARG A 1 127 ? 8.273 10.368 -14.084 1.00 71.75 127 ARG A N 1
ATOM 976 C CA . ARG A 1 127 ? 8.487 9.767 -15.403 1.00 71.75 127 ARG A CA 1
ATOM 977 C C . ARG A 1 127 ? 9.934 10.021 -15.806 1.00 71.75 127 ARG A C 1
ATOM 979 O O . ARG A 1 127 ? 10.337 11.178 -15.892 1.00 71.75 127 ARG A O 1
ATOM 986 N N . GLU A 1 128 ? 10.703 8.963 -16.018 1.00 64.94 128 GLU A N 1
ATOM 987 C CA . GLU A 1 128 ? 12.119 9.061 -16.379 1.00 64.94 128 GLU A CA 1
ATOM 988 C C . GLU A 1 128 ? 12.410 8.213 -17.615 1.00 64.94 128 GLU A C 1
ATOM 990 O O . GLU A 1 128 ? 12.118 7.018 -17.644 1.00 64.94 128 GLU A O 1
ATOM 995 N N . THR A 1 129 ? 12.991 8.825 -18.643 1.00 60.19 129 THR A N 1
ATOM 996 C CA . THR A 1 129 ? 13.470 8.099 -19.822 1.00 60.19 129 THR A CA 1
ATOM 997 C C . THR A 1 129 ? 14.865 7.570 -19.527 1.00 60.19 129 THR A C 1
ATOM 999 O O . THR A 1 129 ? 15.795 8.348 -19.326 1.00 60.19 129 THR A O 1
ATOM 1002 N N . ILE A 1 130 ? 15.016 6.248 -19.500 1.00 61.81 130 ILE A N 1
ATOM 1003 C CA . ILE A 1 130 ? 16.295 5.597 -19.209 1.00 61.81 130 ILE A CA 1
ATOM 1004 C C . ILE A 1 130 ? 16.929 5.181 -20.533 1.00 61.81 130 ILE A C 1
ATOM 1006 O O . ILE A 1 130 ? 16.359 4.389 -21.282 1.00 61.81 130 ILE A O 1
ATOM 1010 N N . THR A 1 131 ? 18.112 5.718 -20.827 1.00 51.81 131 THR A N 1
ATOM 1011 C CA . THR A 1 131 ? 18.922 5.278 -21.967 1.00 51.81 131 THR A CA 1
ATOM 1012 C C . THR A 1 131 ? 19.541 3.910 -21.667 1.00 51.81 131 THR A C 1
ATOM 1014 O O . THR A 1 131 ? 20.254 3.786 -20.668 1.00 51.81 131 THR A O 1
ATOM 1017 N N . PRO A 1 132 ? 19.297 2.881 -22.498 1.00 55.66 132 PRO A N 1
ATOM 1018 C CA . PRO A 1 132 ? 19.863 1.555 -22.280 1.00 55.66 132 PRO A CA 1
ATOM 1019 C C . PRO A 1 132 ? 21.389 1.555 -22.438 1.00 55.66 132 PRO A C 1
ATOM 1021 O O . PRO A 1 132 ? 21.943 2.282 -23.262 1.00 55.66 132 PRO A O 1
ATOM 1024 N N . SER A 1 133 ? 22.073 0.704 -21.667 1.00 49.94 133 SER A N 1
ATOM 1025 C CA . SER A 1 133 ? 23.517 0.475 -21.842 1.00 49.94 133 SER A CA 1
ATOM 1026 C C . SER A 1 133 ? 23.799 -0.403 -23.074 1.00 49.94 133 SER A C 1
ATOM 1028 O O . SER A 1 133 ? 22.978 -1.253 -23.438 1.00 49.94 133 SER A O 1
ATOM 1030 N N . GLU A 1 134 ? 24.984 -0.256 -23.684 1.00 47.56 134 GLU A N 1
ATOM 1031 C CA . GLU A 1 134 ? 25.433 -1.010 -24.879 1.00 47.56 134 GLU A CA 1
ATOM 1032 C C . GLU A 1 134 ? 25.420 -2.545 -24.694 1.00 47.56 134 GLU A C 1
ATOM 1034 O O . GLU A 1 134 ? 25.410 -3.292 -25.668 1.00 47.56 134 GLU A O 1
ATOM 1039 N N . ASN A 1 135 ? 25.351 -3.031 -23.448 1.00 44.31 135 ASN A N 1
ATOM 1040 C CA . ASN A 1 135 ? 25.280 -4.454 -23.093 1.00 44.31 135 ASN A CA 1
ATOM 1041 C C . ASN A 1 135 ? 23.848 -4.978 -22.862 1.00 44.31 135 ASN A C 1
ATOM 1043 O O . ASN A 1 135 ? 23.669 -6.087 -22.343 1.00 44.31 135 ASN A O 1
ATOM 1047 N N . SER A 1 136 ? 22.818 -4.208 -23.220 1.00 46.44 136 SER A N 1
ATOM 1048 C CA . SER A 1 136 ? 21.426 -4.658 -23.162 1.00 46.44 136 SER A CA 1
ATOM 1049 C C . SER A 1 136 ? 21.203 -5.795 -24.166 1.00 46.44 136 SER A C 1
ATOM 1051 O O . SER A 1 136 ? 20.940 -5.605 -25.351 1.00 46.44 136 SER A O 1
ATOM 1053 N N . LYS A 1 137 ? 21.323 -7.040 -23.688 1.00 45.09 137 LYS A N 1
ATOM 1054 C CA . LYS A 1 137 ? 20.800 -8.202 -24.408 1.00 45.09 137 LYS A CA 1
ATOM 1055 C C . LYS A 1 137 ? 19.291 -8.007 -24.535 1.00 45.09 137 LYS A C 1
ATOM 1057 O O . LYS A 1 137 ? 18.558 -8.295 -23.591 1.00 45.09 137 LYS A O 1
ATOM 1062 N N . LEU A 1 138 ? 18.873 -7.495 -25.694 1.00 44.84 138 LEU A N 1
ATOM 1063 C CA . LEU A 1 138 ? 17.497 -7.449 -26.180 1.00 44.84 138 LEU A CA 1
ATOM 1064 C C . LEU A 1 138 ? 16.776 -8.727 -25.759 1.00 44.84 138 LEU A C 1
ATOM 1066 O O . LEU A 1 138 ? 17.107 -9.821 -26.218 1.00 44.84 138 LEU A O 1
ATOM 1070 N N . LEU A 1 139 ? 15.824 -8.590 -24.844 1.00 44.84 139 LEU A N 1
ATOM 1071 C CA . LEU A 1 139 ? 15.077 -9.721 -24.330 1.00 44.84 139 LEU A CA 1
ATOM 1072 C C . LEU A 1 139 ? 13.685 -9.785 -24.929 1.00 44.84 139 LEU A C 1
ATOM 1074 O O . LEU A 1 139 ? 12.797 -8.993 -24.608 1.00 44.84 139 LEU A O 1
ATOM 1078 N N . GLU A 1 140 ? 13.549 -10.829 -25.745 1.00 44.34 140 GLU A N 1
ATOM 1079 C CA . GLU A 1 140 ? 12.365 -11.306 -26.453 1.00 44.34 140 GLU A CA 1
ATOM 1080 C C . GLU A 1 140 ? 11.906 -10.364 -27.581 1.00 44.34 140 GLU A C 1
ATOM 1082 O O . GLU A 1 140 ? 11.073 -9.477 -27.348 1.00 44.34 140 GLU A O 1
ATOM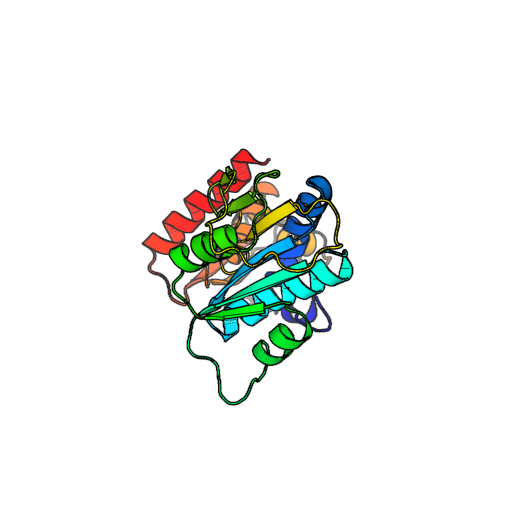 1087 N N . PRO A 1 141 ? 12.411 -10.560 -28.819 1.00 36.75 141 PRO A N 1
ATOM 1088 C CA . PRO A 1 141 ? 11.804 -9.957 -29.997 1.00 36.75 141 PRO A CA 1
ATOM 1089 C C . PRO A 1 141 ? 10.389 -10.535 -30.158 1.00 36.75 141 PRO A C 1
ATOM 1091 O O . PRO A 1 141 ? 10.230 -11.738 -30.339 1.00 36.75 141 PRO A O 1
ATOM 1094 N N . GLY A 1 142 ? 9.353 -9.694 -30.062 1.00 43.44 142 GLY A N 1
ATOM 1095 C CA . GLY A 1 142 ? 7.982 -10.099 -30.411 1.00 43.44 142 GLY A CA 1
ATOM 1096 C C . GLY A 1 142 ? 6.848 -9.666 -29.478 1.00 43.44 142 GLY A C 1
ATOM 1097 O O . GLY A 1 142 ? 5.690 -9.879 -29.823 1.00 43.44 142 GLY A O 1
ATOM 1098 N N . ARG A 1 143 ? 7.112 -9.032 -28.327 1.00 51.50 143 ARG A N 1
ATOM 1099 C CA . ARG A 1 143 ? 6.054 -8.302 -27.595 1.00 51.50 143 ARG A CA 1
ATOM 1100 C C . ARG A 1 143 ? 6.084 -6.838 -28.025 1.00 51.50 143 ARG A C 1
ATOM 1102 O O . ARG A 1 143 ? 7.172 -6.281 -28.092 1.00 51.50 143 ARG A O 1
ATOM 1109 N N . GLY A 1 144 ? 4.919 -6.267 -28.340 1.00 57.00 144 GLY A N 1
ATOM 1110 C CA . GLY A 1 144 ? 4.759 -4.879 -28.794 1.00 57.00 144 GLY A CA 1
ATOM 1111 C C . GLY A 1 144 ? 5.244 -3.822 -27.791 1.00 57.00 144 GLY A C 1
ATOM 1112 O O . GLY A 1 144 ? 5.990 -4.125 -26.863 1.00 57.00 144 GLY A O 1
ATOM 1113 N N . ARG A 1 145 ? 4.815 -2.568 -27.981 1.00 67.19 145 ARG A N 1
ATOM 1114 C CA . ARG A 1 145 ? 5.195 -1.407 -27.154 1.00 67.19 145 ARG A CA 1
ATOM 1115 C C . ARG A 1 145 ? 5.075 -1.733 -25.657 1.00 67.19 145 ARG A C 1
ATOM 1117 O O . ARG A 1 145 ? 3.982 -2.048 -25.192 1.00 67.19 145 ARG A O 1
ATOM 1124 N N . ARG A 1 146 ? 6.195 -1.692 -24.924 1.00 74.06 146 ARG A N 1
ATOM 1125 C CA . ARG A 1 146 ? 6.237 -1.989 -23.483 1.00 74.06 146 ARG A CA 1
ATOM 1126 C C . ARG A 1 146 ? 6.339 -0.704 -22.677 1.00 74.06 146 ARG A C 1
ATOM 1128 O O . ARG A 1 146 ? 7.231 0.100 -22.932 1.00 74.06 146 ARG A O 1
ATOM 1135 N N . LYS A 1 147 ? 5.466 -0.550 -21.685 1.00 78.44 147 LYS A N 1
ATOM 1136 C CA . LYS A 1 147 ? 5.505 0.545 -20.714 1.00 78.44 147 LYS A CA 1
ATOM 1137 C C . LYS A 1 147 ? 5.842 -0.012 -19.339 1.00 78.44 147 LYS A C 1
ATOM 1139 O O . LYS A 1 147 ? 5.274 -1.021 -18.919 1.00 78.44 147 LYS A O 1
ATOM 1144 N N . TRP A 1 148 ? 6.765 0.652 -18.657 1.00 79.81 148 TRP A N 1
ATOM 1145 C CA . TRP A 1 148 ? 7.384 0.154 -17.434 1.00 79.81 148 TRP A CA 1
ATOM 1146 C C . TRP A 1 148 ? 6.946 0.967 -16.223 1.00 79.81 148 TRP A C 1
ATOM 1148 O O . TRP A 1 148 ? 6.982 2.196 -16.267 1.00 79.81 148 TRP A O 1
ATOM 1158 N N . ALA A 1 149 ? 6.610 0.288 -15.126 1.00 80.81 149 ALA A N 1
ATOM 1159 C CA . ALA A 1 149 ? 6.414 0.919 -13.826 1.00 80.81 149 ALA A CA 1
ATOM 1160 C C . ALA A 1 149 ? 7.298 0.285 -12.748 1.00 80.81 149 ALA A C 1
ATOM 1162 O O . ALA A 1 149 ? 7.399 -0.935 -12.652 1.00 80.81 149 ALA A O 1
ATOM 1163 N N . VAL A 1 150 ? 7.903 1.105 -11.894 1.00 80.75 150 VAL A N 1
ATOM 1164 C CA . VAL A 1 150 ? 8.694 0.670 -10.743 1.00 80.75 150 VAL A CA 1
ATOM 1165 C C . VAL A 1 150 ? 7.919 0.949 -9.463 1.00 80.75 150 VAL A C 1
ATOM 1167 O O . VAL A 1 150 ? 7.610 2.097 -9.153 1.00 80.75 150 VAL A O 1
ATOM 1170 N N . LEU A 1 151 ? 7.638 -0.101 -8.696 1.00 78.00 151 LEU A N 1
ATOM 1171 C CA . LEU A 1 151 ? 7.018 -0.030 -7.380 1.00 78.00 151 LEU A CA 1
ATOM 1172 C C . LEU A 1 151 ? 8.075 -0.093 -6.279 1.00 78.00 151 LEU A C 1
ATOM 1174 O O . LEU A 1 151 ? 8.887 -1.021 -6.206 1.00 78.00 151 LEU A O 1
ATOM 1178 N N . GLY A 1 152 ? 8.015 0.882 -5.373 1.00 72.19 152 GLY A N 1
ATOM 1179 C CA . GLY A 1 152 ? 8.822 0.887 -4.160 1.00 72.19 152 GLY A CA 1
ATOM 1180 C C . GLY A 1 152 ? 8.580 -0.334 -3.262 1.00 72.19 152 GLY A C 1
ATOM 1181 O O . GLY A 1 152 ? 7.530 -0.982 -3.291 1.00 72.19 152 GLY A O 1
ATOM 1182 N N . GLU A 1 153 ? 9.566 -0.631 -2.411 1.00 73.06 153 GLU A N 1
ATOM 1183 C CA . GLU A 1 153 ? 9.540 -1.789 -1.513 1.00 73.06 153 GLU A CA 1
ATOM 1184 C C . GLU A 1 153 ? 8.253 -1.845 -0.674 1.00 73.06 153 GLU A C 1
ATOM 1186 O O . GLU A 1 153 ? 7.876 -0.895 0.017 1.00 73.06 153 GLU A O 1
ATOM 1191 N N . GLY A 1 154 ? 7.580 -2.997 -0.713 1.00 68.38 154 GLY A N 1
ATOM 1192 C CA . GLY A 1 154 ? 6.369 -3.236 0.063 1.00 68.38 154 GLY A CA 1
ATOM 1193 C C . GLY A 1 154 ? 5.138 -2.448 -0.401 1.00 68.38 154 GLY A C 1
ATOM 1194 O O . GLY A 1 154 ? 4.202 -2.329 0.401 1.00 68.38 154 GLY A O 1
ATOM 1195 N N . GLY A 1 155 ? 5.136 -1.920 -1.628 1.00 71.19 155 GLY A N 1
ATOM 1196 C CA . GLY A 1 155 ? 4.010 -1.174 -2.196 1.00 71.19 155 GLY A CA 1
ATOM 1197 C C . GLY A 1 155 ? 3.808 0.185 -1.528 1.00 71.19 155 GLY A C 1
ATOM 1198 O O . GLY A 1 155 ? 2.679 0.631 -1.355 1.00 71.19 155 GLY A O 1
ATOM 1199 N N . ALA A 1 156 ? 4.891 0.806 -1.053 1.00 73.75 156 ALA A N 1
ATOM 1200 C CA . ALA A 1 156 ? 4.840 2.121 -0.428 1.00 73.75 156 ALA A CA 1
ATOM 1201 C C . ALA A 1 156 ? 4.753 3.220 -1.501 1.00 73.75 156 ALA A C 1
ATOM 1203 O O . ALA A 1 156 ? 5.772 3.646 -2.039 1.00 73.75 156 ALA A O 1
ATOM 1204 N N . SER A 1 157 ? 3.536 3.677 -1.790 1.00 81.44 157 SER A N 1
ATOM 1205 C CA . SER A 1 157 ? 3.241 4.791 -2.699 1.00 81.44 157 SER A CA 1
ATOM 1206 C C . SER A 1 157 ? 2.071 5.615 -2.152 1.00 81.44 157 SER A C 1
ATOM 1208 O O . SER A 1 157 ? 1.266 5.081 -1.388 1.00 81.44 157 SER A O 1
ATOM 1210 N N . GLY A 1 158 ? 1.962 6.886 -2.553 1.00 80.75 158 GLY A N 1
ATOM 1211 C CA . GLY A 1 158 ? 0.783 7.718 -2.273 1.00 80.75 158 GLY A CA 1
ATOM 1212 C C . GLY A 1 158 ? -0.518 7.077 -2.772 1.00 80.75 158 GLY A C 1
ATOM 1213 O O . GLY A 1 158 ? -1.503 7.061 -2.042 1.00 80.75 158 GLY A O 1
ATOM 1214 N N . LEU A 1 159 ? -0.474 6.405 -3.930 1.00 81.75 159 LEU A N 1
ATOM 1215 C CA . LEU A 1 159 ? -1.612 5.674 -4.506 1.00 81.75 159 LEU A CA 1
ATOM 1216 C C . LEU A 1 159 ? -2.123 4.553 -3.592 1.00 81.75 159 LEU A C 1
ATOM 1218 O O . LEU A 1 159 ? -3.285 4.175 -3.656 1.00 81.75 159 LEU A O 1
ATOM 1222 N N . ALA A 1 160 ? -1.266 4.012 -2.723 1.00 83.00 160 ALA A N 1
ATOM 1223 C CA . ALA A 1 160 ? -1.625 2.930 -1.813 1.00 83.00 160 ALA A CA 1
ATOM 1224 C C . ALA A 1 160 ? -2.366 3.412 -0.549 1.00 83.00 160 ALA A C 1
ATOM 1226 O O . ALA A 1 160 ? -2.633 2.586 0.325 1.00 83.00 160 ALA A O 1
ATOM 1227 N N . LEU A 1 161 ? -2.643 4.720 -0.423 1.00 85.25 161 LEU A N 1
ATOM 1228 C CA . LEU A 1 161 ? -3.287 5.342 0.741 1.00 85.25 161 LEU A CA 1
ATOM 1229 C C . LEU A 1 161 ? -4.784 5.664 0.536 1.00 85.25 161 LEU A C 1
ATOM 1231 O O . LEU A 1 161 ? -5.307 6.586 1.158 1.00 85.25 161 LEU A O 1
ATOM 1235 N N . LEU A 1 162 ? -5.488 4.946 -0.346 1.00 80.75 162 LEU A N 1
ATOM 1236 C CA . LEU A 1 162 ? -6.903 5.222 -0.653 1.00 80.75 162 LEU A CA 1
ATOM 1237 C C . LEU A 1 162 ? -7.878 4.994 0.523 1.00 80.75 162 LEU A C 1
ATOM 1239 O O . LEU A 1 162 ? -9.071 5.262 0.389 1.00 80.75 162 LEU A O 1
ATOM 1243 N N . GLY A 1 163 ? -7.422 4.487 1.670 1.00 74.25 163 GLY A N 1
ATOM 1244 C CA . GLY A 1 163 ? -8.235 4.340 2.878 1.00 74.25 163 GLY A CA 1
ATOM 1245 C C . GLY A 1 163 ? -9.331 3.279 2.763 1.00 74.25 163 GLY A C 1
ATOM 1246 O O . GLY A 1 163 ? -10.283 3.288 3.548 1.00 74.25 163 GLY A O 1
ATOM 1247 N N . VAL A 1 164 ? -9.209 2.355 1.802 1.00 78.81 164 VAL A N 1
ATOM 1248 C CA . VAL A 1 164 ? -10.261 1.389 1.429 1.00 78.81 164 VAL A CA 1
ATOM 1249 C C . VAL A 1 164 ? -10.713 0.549 2.625 1.00 78.81 164 VAL A C 1
ATOM 1251 O O . VAL A 1 164 ? -11.905 0.296 2.787 1.00 78.81 164 VAL A O 1
ATOM 1254 N N . LEU A 1 165 ? -9.786 0.164 3.512 1.00 85.00 165 LEU A N 1
ATOM 1255 C CA . LEU A 1 165 ? -10.137 -0.633 4.689 1.00 85.00 165 LEU A CA 1
ATOM 1256 C C . LEU A 1 165 ? -10.980 0.156 5.699 1.00 85.00 165 LEU A C 1
ATOM 1258 O O . LEU A 1 165 ? -11.909 -0.410 6.263 1.00 85.00 165 LEU A O 1
ATOM 1262 N N . VAL A 1 166 ? -10.692 1.440 5.936 1.00 86.50 166 VAL A N 1
ATOM 1263 C CA . VAL A 1 166 ? -11.487 2.243 6.886 1.00 86.50 166 VAL A CA 1
ATOM 1264 C C . VAL A 1 166 ? -12.902 2.414 6.363 1.00 86.50 166 VAL A C 1
ATOM 1266 O O . VAL A 1 166 ? -13.854 2.237 7.118 1.00 86.50 166 VAL A O 1
ATOM 1269 N N . ARG A 1 167 ? -13.038 2.682 5.061 1.00 87.25 167 ARG A N 1
ATOM 1270 C CA . ARG A 1 167 ? -14.344 2.759 4.410 1.00 87.25 167 ARG A CA 1
ATOM 1271 C C . ARG A 1 167 ? -15.123 1.455 4.577 1.00 87.25 167 ARG A C 1
ATOM 1273 O O . ARG A 1 167 ? -16.239 1.489 5.083 1.00 87.25 167 ARG A O 1
ATOM 1280 N N . TRP A 1 168 ? -14.507 0.317 4.257 1.00 88.81 168 TRP A N 1
ATOM 1281 C CA . TRP A 1 168 ? -15.141 -0.993 4.429 1.00 88.81 168 TRP A CA 1
ATOM 1282 C C . TRP A 1 168 ? -15.531 -1.273 5.886 1.00 88.81 168 TRP A C 1
ATOM 1284 O O . TRP A 1 168 ? -16.635 -1.738 6.150 1.00 88.81 168 TRP A O 1
ATOM 1294 N N . LEU A 1 169 ? -14.653 -0.955 6.846 1.00 87.56 169 LEU A N 1
ATOM 1295 C CA . LEU A 1 169 ? -14.946 -1.111 8.273 1.00 87.56 169 LEU A CA 1
ATOM 1296 C C . LEU A 1 169 ? -16.135 -0.252 8.703 1.00 87.56 169 LEU A C 1
ATOM 1298 O O . LEU A 1 169 ? -16.909 -0.684 9.546 1.00 87.56 169 LEU A O 1
ATOM 1302 N N . SER A 1 170 ? -16.273 0.941 8.131 1.00 84.81 170 SER A N 1
ATOM 1303 C CA . SER A 1 170 ? -17.354 1.863 8.468 1.00 84.81 170 SER A CA 1
ATOM 1304 C C . SER A 1 170 ? -18.701 1.543 7.824 1.00 84.81 170 SER A C 1
ATOM 1306 O O . SER A 1 170 ? -19.736 1.948 8.342 1.00 84.81 170 SER A O 1
ATOM 1308 N N . GLU A 1 171 ? -18.687 0.839 6.693 1.00 86.31 171 GLU A N 1
ATOM 1309 C CA . GLU A 1 171 ? -19.891 0.343 6.016 1.00 86.31 171 GLU A CA 1
ATOM 1310 C C . GLU A 1 171 ? -20.362 -0.992 6.624 1.00 86.31 171 GLU A C 1
ATOM 1312 O O . GLU A 1 171 ? -21.454 -1.469 6.325 1.00 86.31 171 GLU A O 1
ATOM 1317 N N . ASN A 1 172 ? -19.546 -1.606 7.486 1.00 81.81 172 ASN A N 1
ATOM 1318 C CA . ASN A 1 172 ? -19.865 -2.856 8.153 1.00 81.81 172 ASN A CA 1
ATOM 1319 C C . ASN A 1 172 ? -20.797 -2.612 9.352 1.00 81.81 172 ASN A C 1
ATOM 1321 O O . ASN A 1 172 ? -20.493 -1.797 10.218 1.00 81.81 172 ASN A O 1
ATOM 1325 N N . GLU A 1 173 ? -21.875 -3.393 9.462 1.00 75.25 173 GLU A N 1
ATOM 1326 C CA . GLU A 1 173 ? -22.875 -3.299 10.546 1.00 75.25 173 GLU A CA 1
ATOM 1327 C C . GLU A 1 173 ? -22.294 -3.511 11.959 1.00 75.25 173 GLU A C 1
ATOM 1329 O O . GLU A 1 173 ? -22.966 -3.292 12.963 1.00 75.25 173 GLU A O 1
ATOM 1334 N N . VAL A 1 174 ? -21.043 -3.967 12.055 1.00 79.50 174 VAL A N 1
ATOM 1335 C CA . VAL A 1 174 ? -20.356 -4.254 13.317 1.00 79.50 174 VAL A CA 1
ATOM 1336 C C . VAL A 1 174 ? -19.828 -3.001 14.026 1.00 79.50 174 VAL A C 1
ATOM 1338 O O . VAL A 1 174 ? -19.612 -3.069 15.239 1.00 79.50 174 VAL A O 1
ATOM 1341 N N . PHE A 1 175 ? -19.572 -1.905 13.305 1.00 81.94 175 PHE A N 1
ATOM 1342 C CA . PHE A 1 175 ? -18.936 -0.708 13.861 1.00 81.94 175 PHE A CA 1
ATOM 1343 C C . PHE A 1 175 ? -19.779 0.535 13.592 1.00 81.94 175 PHE A C 1
ATOM 1345 O O . PHE A 1 175 ? -20.038 0.891 12.444 1.00 81.94 175 PHE A O 1
ATOM 1352 N N . GLU A 1 176 ? -20.153 1.240 14.654 1.00 80.69 176 GLU A N 1
ATOM 1353 C CA . GLU A 1 176 ? -20.857 2.510 14.540 1.00 80.69 176 GLU A CA 1
ATOM 1354 C C . GLU A 1 176 ? -19.874 3.681 14.434 1.00 80.69 176 GLU A C 1
ATOM 1356 O O . GLU A 1 176 ? -18.732 3.650 14.908 1.00 80.69 176 GLU A O 1
ATOM 1361 N N . ARG A 1 177 ? -20.334 4.776 13.824 1.00 77.25 177 ARG A N 1
ATOM 1362 C CA . ARG A 1 177 ? -19.513 5.978 13.616 1.00 77.25 177 ARG A CA 1
ATOM 1363 C C . ARG A 1 177 ? -18.979 6.573 14.918 1.00 77.25 177 ARG A C 1
ATOM 1365 O O . ARG A 1 177 ? -17.837 7.030 14.952 1.00 77.25 177 ARG A O 1
ATOM 1372 N N . ASP A 1 178 ? -19.789 6.541 15.972 1.00 81.81 178 ASP A N 1
ATOM 1373 C CA . ASP A 1 178 ? -19.459 7.114 17.277 1.00 81.81 178 ASP A CA 1
ATOM 1374 C C . ASP A 1 178 ? -18.807 6.111 18.241 1.00 81.81 178 ASP A C 1
ATOM 1376 O O . ASP A 1 178 ? -18.515 6.457 19.395 1.00 81.81 178 ASP A O 1
ATOM 1380 N N . ASP A 1 179 ? -18.510 4.893 17.777 1.00 85.12 179 ASP A N 1
ATOM 1381 C CA . ASP A 1 179 ? -17.791 3.912 18.577 1.00 85.12 179 ASP A CA 1
ATOM 1382 C C . ASP A 1 179 ? -16.374 4.388 18.903 1.00 85.12 179 ASP A C 1
ATOM 1384 O O . ASP A 1 179 ? -15.646 4.966 18.090 1.00 85.12 179 ASP A O 1
ATOM 1388 N N . LYS A 1 180 ? -15.940 4.095 20.132 1.00 89.75 180 LYS A N 1
ATOM 1389 C CA . LYS A 1 180 ? -14.550 4.303 20.540 1.00 89.75 180 LYS A CA 1
ATOM 1390 C C . LYS A 1 180 ? -13.712 3.099 20.120 1.00 89.75 180 LYS A C 1
ATOM 1392 O O . LYS A 1 180 ? -13.564 2.143 20.883 1.00 89.75 180 LYS A O 1
ATOM 1397 N N . ILE A 1 181 ? -13.143 3.169 18.922 1.00 90.38 181 ILE A N 1
ATOM 1398 C CA . ILE A 1 181 ? -12.391 2.065 18.321 1.00 90.38 181 ILE A CA 1
ATOM 1399 C C . ILE A 1 181 ? -10.893 2.329 18.417 1.00 90.38 181 ILE A C 1
ATOM 1401 O O . ILE A 1 181 ? -10.413 3.425 18.139 1.00 90.38 181 ILE A O 1
ATOM 1405 N N . LYS A 1 182 ? -10.140 1.296 18.800 1.00 92.88 182 LYS A N 1
ATOM 1406 C CA . LYS A 1 182 ? -8.678 1.292 18.741 1.00 92.88 182 LYS A CA 1
ATOM 1407 C C . LYS A 1 182 ? -8.222 0.213 17.774 1.00 92.88 182 LYS A C 1
ATOM 1409 O O . LYS A 1 182 ? -8.346 -0.973 18.069 1.00 92.88 182 LYS A O 1
ATOM 1414 N N . ILE A 1 183 ? -7.687 0.636 16.639 1.00 92.44 183 ILE A N 1
ATOM 1415 C CA . ILE A 1 183 ? -7.124 -0.242 15.621 1.00 92.44 183 ILE A CA 1
ATOM 1416 C C . ILE A 1 183 ? -5.635 -0.405 15.917 1.00 92.44 183 ILE A C 1
ATOM 1418 O O . ILE A 1 183 ? -4.923 0.575 16.129 1.00 92.44 183 ILE A O 1
ATOM 1422 N N . VAL A 1 184 ? -5.156 -1.645 15.942 1.00 93.81 184 VAL A N 1
ATOM 1423 C CA . VAL A 1 184 ? -3.738 -1.964 16.135 1.00 93.81 184 VAL A CA 1
ATOM 1424 C C . VAL A 1 184 ? -3.246 -2.685 14.890 1.00 93.81 184 VAL A C 1
ATOM 1426 O O . VAL A 1 184 ? -3.857 -3.666 14.473 1.00 93.81 184 VAL A O 1
ATOM 1429 N N . VAL A 1 185 ? -2.161 -2.198 14.292 1.00 92.50 185 VAL A N 1
ATOM 1430 C CA . VAL A 1 185 ? -1.620 -2.740 13.039 1.00 92.50 185 VAL A CA 1
ATOM 1431 C C . VAL A 1 185 ? -0.102 -2.842 13.107 1.00 92.50 185 VAL A C 1
ATOM 1433 O O . VAL A 1 185 ? 0.565 -1.979 13.679 1.00 92.50 185 VAL A O 1
ATOM 1436 N N . ASP A 1 186 ? 0.465 -3.892 12.520 1.00 90.75 186 ASP A N 1
ATOM 1437 C CA . ASP A 1 186 ? 1.908 -4.001 12.353 1.00 90.75 186 ASP A CA 1
ATOM 1438 C C . ASP A 1 186 ? 2.416 -2.989 11.311 1.00 90.75 186 ASP A C 1
ATOM 1440 O O . ASP A 1 186 ? 1.759 -2.679 10.314 1.00 90.75 186 ASP A O 1
ATOM 1444 N N . SER A 1 187 ? 3.605 -2.437 11.543 1.00 87.19 187 SER A N 1
ATOM 1445 C CA . SER A 1 187 ? 4.165 -1.392 10.694 1.00 87.19 187 SER A CA 1
ATOM 1446 C C . SER A 1 187 ? 5.594 -1.725 10.287 1.00 87.19 187 SER A C 1
ATOM 1448 O O . SER A 1 187 ? 6.565 -1.404 10.970 1.00 87.19 187 SER A O 1
ATOM 1450 N N . GLY A 1 188 ? 5.735 -2.370 9.126 1.00 83.50 188 GLY A N 1
ATOM 1451 C CA . GLY A 1 188 ? 7.029 -2.550 8.461 1.00 83.50 188 GLY A CA 1
ATOM 1452 C C . GLY A 1 188 ? 7.500 -1.262 7.780 1.00 83.50 188 GLY A C 1
ATOM 1453 O O . GLY A 1 188 ? 8.431 -0.617 8.2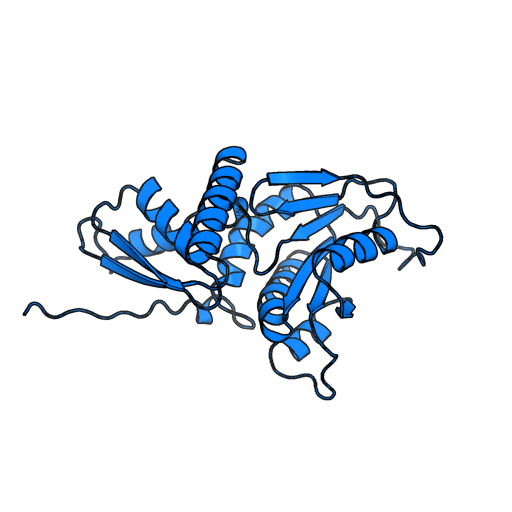45 1.00 83.50 188 GLY A O 1
ATOM 1454 N N . THR A 1 189 ? 6.824 -0.874 6.693 1.00 80.00 189 THR A N 1
ATOM 1455 C CA . THR A 1 189 ? 7.129 0.334 5.896 1.00 80.00 189 THR A CA 1
ATOM 1456 C C . THR A 1 189 ? 6.318 1.568 6.308 1.00 80.00 189 THR A C 1
ATOM 1458 O O . THR A 1 189 ? 6.465 2.618 5.699 1.00 80.00 189 THR A O 1
ATOM 1461 N N . GLY A 1 190 ? 5.416 1.461 7.290 1.00 86.38 190 GLY A N 1
ATOM 1462 C CA . GLY A 1 190 ? 4.509 2.555 7.671 1.00 86.38 190 GLY A CA 1
ATOM 1463 C C . GLY A 1 190 ? 3.207 2.614 6.875 1.00 86.38 190 GLY A C 1
ATOM 1464 O O . GLY A 1 190 ? 2.183 3.002 7.424 1.00 86.38 190 GLY A O 1
ATOM 1465 N N . THR A 1 191 ? 3.208 2.175 5.614 1.00 87.81 191 THR A N 1
ATOM 1466 C CA . THR A 1 191 ? 2.117 2.448 4.660 1.00 87.81 191 THR A CA 1
ATOM 1467 C C . THR A 1 191 ? 0.732 2.011 5.146 1.00 87.81 191 THR A C 1
ATOM 1469 O O . THR A 1 191 ? -0.204 2.774 4.995 1.00 87.81 191 THR A O 1
ATOM 1472 N N . SER A 1 192 ? 0.583 0.827 5.761 1.00 89.06 192 SER A N 1
ATOM 1473 C CA . SER A 1 192 ? -0.742 0.365 6.231 1.00 89.06 192 SER A CA 1
ATOM 1474 C C . SER A 1 192 ? -1.284 1.219 7.380 1.00 89.06 192 SER A C 1
ATOM 1476 O O . SER A 1 192 ? -2.471 1.502 7.434 1.00 89.06 192 SER A O 1
ATOM 1478 N N . ALA A 1 193 ? -0.414 1.622 8.310 1.00 92.00 193 ALA A N 1
ATOM 1479 C CA . ALA A 1 193 ? -0.816 2.458 9.435 1.00 92.00 193 ALA A CA 1
ATOM 1480 C C . ALA A 1 193 ? -1.188 3.870 8.967 1.00 92.00 193 ALA A C 1
ATOM 1482 O O . ALA A 1 193 ? -2.159 4.436 9.455 1.00 92.00 193 ALA A O 1
ATOM 1483 N N . ILE A 1 194 ? -0.435 4.413 8.004 1.00 92.31 194 ILE A N 1
ATOM 1484 C CA . ILE A 1 194 ? -0.688 5.734 7.417 1.00 92.31 194 ILE A CA 1
ATOM 1485 C C . ILE A 1 194 ? -1.985 5.726 6.600 1.00 92.31 194 ILE A C 1
ATOM 1487 O O . ILE A 1 194 ? -2.778 6.644 6.749 1.00 92.31 194 ILE A O 1
ATOM 1491 N N . ASP A 1 195 ? -2.225 4.684 5.800 1.00 91.50 195 ASP A N 1
ATOM 1492 C CA . ASP A 1 195 ? -3.462 4.488 5.027 1.00 91.50 195 ASP A CA 1
ATOM 1493 C C . ASP A 1 195 ? -4.700 4.503 5.937 1.00 91.50 195 ASP A C 1
ATOM 1495 O O . ASP A 1 195 ? -5.638 5.268 5.727 1.00 91.50 195 ASP A O 1
ATOM 1499 N N . LEU A 1 196 ? -4.657 3.734 7.029 1.00 92.44 196 LEU A N 1
ATOM 1500 C CA . LEU A 1 196 ? -5.728 3.709 8.025 1.00 92.44 196 LEU A CA 1
ATOM 1501 C C . LEU A 1 196 ? -5.895 5.055 8.743 1.00 92.44 196 LEU A C 1
ATOM 1503 O O . LEU A 1 196 ? -7.019 5.513 8.933 1.00 92.44 196 LEU A O 1
ATOM 1507 N N . ALA A 1 197 ? -4.793 5.703 9.129 1.00 92.81 197 ALA A N 1
ATOM 1508 C CA . ALA A 1 197 ? -4.836 7.022 9.760 1.00 92.81 197 ALA A CA 1
ATOM 1509 C C . ALA A 1 197 ? -5.486 8.066 8.842 1.00 92.81 197 ALA A C 1
ATOM 1511 O O . ALA A 1 197 ? -6.334 8.844 9.282 1.00 92.81 197 ALA A O 1
ATOM 1512 N N . LEU A 1 198 ? -5.098 8.059 7.566 1.00 91.94 198 LEU A N 1
ATOM 1513 C CA . LEU A 1 198 ? -5.611 8.976 6.561 1.00 91.94 198 LEU A CA 1
ATOM 1514 C C . LEU A 1 198 ? -7.093 8.710 6.283 1.00 91.94 198 LEU A C 1
ATOM 1516 O O . LEU A 1 198 ? -7.879 9.652 6.292 1.00 91.94 198 LEU A O 1
ATOM 1520 N N . GLY A 1 199 ? -7.500 7.445 6.136 1.00 91.38 199 GLY A N 1
ATOM 1521 C CA . GLY A 1 199 ? -8.907 7.075 5.957 1.00 91.38 199 GLY A CA 1
ATOM 1522 C C . GLY A 1 199 ? -9.796 7.513 7.127 1.00 91.38 199 GLY A C 1
ATOM 1523 O O . GLY A 1 199 ? -10.874 8.062 6.907 1.00 91.38 199 GLY A O 1
ATOM 1524 N N . ILE A 1 200 ? -9.330 7.346 8.372 1.00 92.25 200 ILE A N 1
ATOM 1525 C CA . ILE A 1 200 ? -10.039 7.824 9.575 1.00 92.25 200 ILE A CA 1
ATOM 1526 C C . ILE A 1 200 ? -10.219 9.346 9.530 1.00 92.25 200 ILE A C 1
ATOM 1528 O O . ILE A 1 200 ? -11.315 9.845 9.798 1.00 92.25 200 ILE A O 1
ATOM 1532 N N . ALA A 1 201 ? -9.155 10.076 9.177 1.00 91.25 201 ALA A N 1
ATOM 1533 C CA . ALA A 1 201 ? -9.176 11.532 9.096 1.00 91.25 201 ALA A CA 1
ATOM 1534 C C . ALA A 1 201 ? -10.110 12.037 7.983 1.00 91.25 201 ALA A C 1
ATOM 1536 O O . ALA A 1 201 ? -10.922 12.926 8.232 1.00 91.25 201 ALA A O 1
ATOM 1537 N N . LEU A 1 202 ? -10.040 11.445 6.785 1.00 90.50 202 LEU A N 1
ATOM 1538 C CA . LEU A 1 202 ? -10.841 11.844 5.623 1.00 90.50 202 LEU A CA 1
ATOM 1539 C C . LEU A 1 202 ? -12.338 11.561 5.805 1.00 90.50 202 LEU A C 1
ATOM 1541 O O . LEU A 1 202 ? -13.167 12.356 5.370 1.00 90.50 202 LEU A 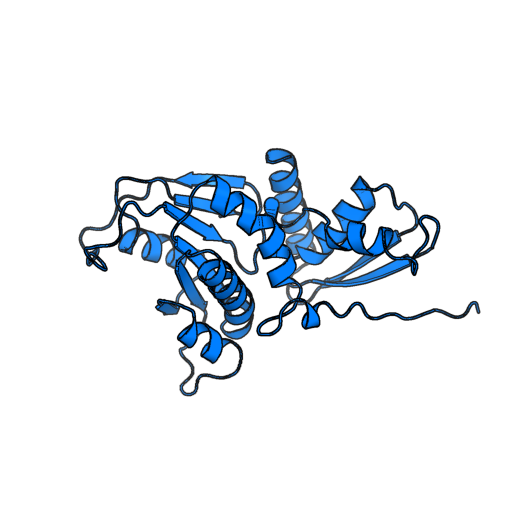O 1
ATOM 1545 N N . LEU A 1 203 ? -12.699 10.458 6.467 1.00 89.88 203 LEU A N 1
ATOM 1546 C CA . LEU A 1 203 ? -14.101 10.091 6.708 1.00 89.88 203 LEU A CA 1
ATOM 1547 C C . LEU A 1 203 ? -14.683 10.716 7.995 1.00 89.88 203 LEU A C 1
ATOM 1549 O O . LEU A 1 203 ? -15.886 10.626 8.263 1.00 89.88 203 LEU A O 1
ATOM 1553 N N . GLY A 1 204 ? -13.849 11.387 8.795 1.00 89.31 204 GLY A N 1
ATOM 1554 C CA . GLY A 1 204 ? -14.275 12.104 9.996 1.00 89.31 204 GLY A CA 1
ATOM 1555 C C . GLY A 1 204 ? -14.645 11.195 11.173 1.00 89.31 204 GLY A C 1
ATOM 1556 O O . GLY A 1 204 ? -15.563 11.521 11.928 1.00 89.31 204 GLY A O 1
ATOM 1557 N N . TYR A 1 205 ? -13.957 10.063 11.350 1.00 89.81 205 TYR A N 1
ATOM 1558 C CA . TYR A 1 205 ? -14.153 9.163 12.497 1.00 89.81 205 TYR A CA 1
ATOM 1559 C C . TYR A 1 205 ? -13.314 9.607 13.704 1.00 89.81 205 TYR A C 1
ATOM 1561 O O . TYR A 1 205 ? -12.343 8.963 14.091 1.00 89.81 205 TYR A O 1
ATOM 1569 N N . ALA A 1 206 ? -13.696 10.721 14.336 1.00 86.50 206 ALA A N 1
ATOM 1570 C CA . ALA A 1 206 ? -12.914 11.361 15.405 1.00 86.50 206 ALA A CA 1
ATOM 1571 C C . ALA A 1 206 ? -12.674 10.487 16.656 1.00 86.50 206 ALA A C 1
ATOM 1573 O O . ALA A 1 206 ? -11.789 10.783 17.460 1.00 86.50 206 ALA A O 1
ATOM 1574 N N . ARG A 1 207 ? -13.467 9.425 16.848 1.00 90.62 207 ARG A N 1
ATOM 1575 C CA . ARG A 1 207 ? -13.365 8.503 17.994 1.00 90.62 207 ARG A CA 1
ATOM 1576 C C . ARG A 1 207 ? -12.561 7.239 17.692 1.00 90.62 207 ARG A C 1
ATOM 1578 O O . ARG A 1 207 ? -12.392 6.407 18.587 1.00 90.62 207 ARG A O 1
ATOM 1585 N N . TRP A 1 208 ? -12.068 7.105 16.462 1.00 92.88 208 TRP A N 1
ATOM 1586 C CA . TRP A 1 208 ? -11.248 5.985 16.029 1.00 92.88 208 TRP A CA 1
ATOM 1587 C C . TRP A 1 208 ? -9.772 6.361 16.152 1.00 92.88 208 TRP A C 1
ATOM 1589 O O . TRP A 1 208 ? -9.327 7.405 15.681 1.00 92.88 208 TRP A O 1
ATOM 1599 N N . GLU A 1 209 ? -9.001 5.499 16.801 1.00 92.88 209 GLU A N 1
ATOM 1600 C CA . GLU A 1 209 ? -7.569 5.678 17.028 1.00 92.88 209 GLU A CA 1
ATOM 1601 C C . GLU A 1 209 ? -6.804 4.542 16.346 1.00 92.88 209 GLU A C 1
ATOM 1603 O O . GLU A 1 209 ? -7.161 3.373 16.495 1.00 92.88 209 GLU A O 1
ATOM 1608 N N . ILE A 1 210 ? -5.725 4.872 15.636 1.00 93.19 210 ILE A N 1
ATOM 1609 C CA . ILE A 1 210 ? -4.821 3.895 15.023 1.00 93.19 210 ILE A CA 1
ATOM 1610 C C . ILE A 1 210 ? -3.492 3.854 15.778 1.00 93.19 210 ILE A C 1
ATOM 1612 O O . ILE A 1 210 ? -2.860 4.878 16.030 1.00 93.19 210 ILE A O 1
ATOM 1616 N N . VAL A 1 211 ? -3.046 2.647 16.116 1.00 93.69 211 VAL A N 1
ATOM 1617 C CA . VAL A 1 211 ? -1.766 2.385 16.775 1.00 93.69 211 VAL A CA 1
ATOM 1618 C C . VAL A 1 211 ? -0.930 1.479 15.876 1.00 93.69 211 VAL A C 1
ATOM 1620 O O . VAL A 1 211 ? -1.199 0.285 15.741 1.00 93.69 211 VAL A O 1
ATOM 1623 N N . GLY A 1 212 ? 0.100 2.055 15.257 1.00 92.19 212 GLY A N 1
ATOM 1624 C CA . GLY A 1 212 ? 1.087 1.310 14.480 1.00 92.19 212 GLY A CA 1
ATOM 1625 C C . GLY A 1 212 ? 2.183 0.723 15.370 1.00 92.19 212 GLY A C 1
ATOM 1626 O O . GLY A 1 212 ? 2.894 1.461 16.051 1.00 92.19 212 GLY A O 1
ATOM 1627 N N . VAL A 1 213 ? 2.366 -0.595 15.333 1.00 93.31 213 VAL A N 1
ATOM 1628 C CA . VAL A 1 213 ? 3.444 -1.299 16.041 1.00 93.31 213 VAL A CA 1
ATOM 1629 C C . VAL A 1 213 ? 4.676 -1.366 15.136 1.00 93.31 213 VAL A C 1
ATOM 1631 O O . VAL A 1 213 ? 4.690 -2.080 14.133 1.00 93.31 213 VAL A O 1
ATOM 1634 N N . MET A 1 214 ? 5.705 -0.585 15.468 1.00 90.19 214 MET A N 1
ATOM 1635 C CA . MET A 1 214 ? 6.948 -0.491 14.691 1.00 90.19 214 MET A CA 1
ATOM 1636 C C . MET A 1 214 ? 7.733 -1.809 14.734 1.00 90.19 214 MET A C 1
ATOM 1638 O O . MET A 1 214 ? 8.008 -2.323 15.815 1.00 90.19 214 MET A O 1
ATOM 1642 N N . LEU A 1 215 ? 8.117 -2.337 13.566 1.00 85.81 215 LEU A N 1
ATOM 1643 C CA . LEU A 1 215 ? 8.807 -3.634 13.471 1.00 85.81 215 LEU A CA 1
ATOM 1644 C C . LEU A 1 215 ? 10.329 -3.537 13.318 1.00 85.81 215 LEU A C 1
ATOM 1646 O O . LEU A 1 215 ? 11.042 -4.422 13.776 1.00 85.81 215 LEU A O 1
ATOM 1650 N N . SER A 1 216 ? 10.837 -2.529 12.604 1.00 75.75 216 SER A N 1
ATOM 1651 C CA . SER A 1 216 ? 12.267 -2.493 12.244 1.00 75.75 216 SER A CA 1
ATOM 1652 C C . SER A 1 216 ? 12.856 -1.100 12.020 1.00 75.75 216 SER A C 1
ATOM 1654 O O . SER A 1 216 ? 14.069 -0.981 11.881 1.00 75.75 216 SER A O 1
ATOM 1656 N N . GLY A 1 217 ? 12.031 -0.053 11.922 1.00 79.25 217 GLY A N 1
ATOM 1657 C CA . GLY A 1 217 ? 12.492 1.321 11.701 1.00 79.25 217 GLY A CA 1
ATOM 1658 C C . GLY A 1 217 ? 12.633 2.128 12.993 1.00 79.25 217 GLY A C 1
ATOM 1659 O O . GLY A 1 217 ? 12.007 1.815 14.004 1.00 79.25 217 GLY A O 1
ATOM 1660 N N . SER A 1 218 ? 13.414 3.209 12.944 1.00 88.31 218 SER A N 1
ATOM 1661 C CA . SER A 1 218 ? 13.379 4.247 13.980 1.00 88.31 218 SER A CA 1
ATOM 1662 C C . SER A 1 218 ? 12.105 5.087 13.864 1.00 88.31 218 SER A C 1
ATOM 1664 O O . SER A 1 218 ? 11.481 5.149 12.802 1.00 88.31 218 SER A O 1
ATOM 1666 N N . ARG A 1 219 ? 11.736 5.798 14.932 1.00 88.75 219 ARG A N 1
ATOM 1667 C CA . ARG A 1 219 ? 10.614 6.747 14.903 1.00 88.75 219 ARG A CA 1
ATOM 1668 C C . ARG A 1 219 ? 10.758 7.769 13.767 1.00 88.75 219 ARG A C 1
ATOM 1670 O O . ARG A 1 219 ? 9.832 7.931 12.979 1.00 88.75 219 ARG A O 1
ATOM 1677 N N . ASP A 1 220 ? 11.948 8.348 13.610 1.00 90.94 220 ASP A N 1
ATOM 1678 C CA . ASP A 1 220 ? 12.249 9.312 12.543 1.00 90.94 220 ASP A CA 1
ATOM 1679 C C . ASP A 1 220 ? 12.033 8.732 11.141 1.00 90.94 220 ASP A C 1
ATOM 1681 O O . ASP A 1 220 ? 11.615 9.438 10.222 1.00 90.94 220 ASP A O 1
ATOM 1685 N N . TYR A 1 221 ? 12.319 7.439 10.949 1.00 88.50 221 TYR A N 1
ATOM 1686 C CA . TYR A 1 221 ? 12.040 6.769 9.684 1.00 88.50 221 TYR A CA 1
ATOM 1687 C C . TYR A 1 221 ? 10.538 6.774 9.386 1.00 88.50 221 TYR A C 1
ATOM 1689 O O . TYR A 1 221 ? 10.156 7.175 8.287 1.00 88.50 221 TYR A O 1
ATOM 1697 N N . TYR A 1 222 ? 9.694 6.392 10.348 1.00 89.38 222 TYR A N 1
ATOM 1698 C CA . TYR A 1 222 ? 8.242 6.373 10.153 1.00 89.38 222 TYR A CA 1
ATOM 1699 C C . TYR A 1 222 ? 7.652 7.778 10.002 1.00 89.38 222 TYR A C 1
ATOM 1701 O O . TYR A 1 222 ? 6.769 7.968 9.170 1.00 89.38 222 TYR A O 1
ATOM 1709 N N . GLU A 1 223 ? 8.171 8.778 10.719 1.00 90.75 223 GLU A N 1
ATOM 1710 C CA . GLU A 1 223 ? 7.740 10.174 10.564 1.00 90.75 223 GLU A CA 1
ATOM 1711 C C . GLU A 1 223 ? 8.078 10.725 9.170 1.00 90.75 223 GLU A C 1
ATOM 1713 O O . GLU A 1 223 ? 7.243 11.376 8.537 1.00 90.75 223 GLU A O 1
ATOM 1718 N N . ARG A 1 224 ? 9.272 10.418 8.641 1.00 90.12 224 ARG A N 1
ATOM 1719 C CA . ARG A 1 224 ? 9.628 10.755 7.252 1.00 90.12 224 ARG A CA 1
ATOM 1720 C C . ARG A 1 224 ? 8.777 9.993 6.240 1.00 90.12 224 ARG A C 1
ATOM 1722 O O . ARG A 1 224 ? 8.327 10.594 5.271 1.00 90.12 224 ARG A O 1
ATOM 1729 N N . GLN A 1 225 ? 8.539 8.697 6.457 1.00 87.81 225 GLN A N 1
ATOM 1730 C CA . GLN A 1 225 ? 7.672 7.899 5.583 1.00 87.81 225 GLN A CA 1
ATOM 1731 C C . GLN A 1 225 ? 6.251 8.459 5.541 1.00 87.81 225 GLN A C 1
ATOM 1733 O O . GLN A 1 225 ? 5.697 8.598 4.457 1.00 87.81 225 GLN A O 1
ATOM 1738 N N . MET A 1 226 ? 5.692 8.842 6.689 1.00 90.44 226 MET A N 1
ATOM 1739 C CA . MET A 1 226 ? 4.384 9.491 6.774 1.00 90.44 226 MET A CA 1
ATOM 1740 C C . MET A 1 226 ? 4.345 10.778 5.956 1.00 90.44 226 MET A C 1
ATOM 1742 O O . MET A 1 226 ? 3.486 10.911 5.092 1.00 90.44 226 MET A O 1
ATOM 1746 N N . LYS A 1 227 ? 5.302 11.691 6.167 1.00 90.88 227 LYS A N 1
ATOM 1747 C CA . LYS A 1 227 ? 5.376 12.945 5.400 1.00 90.88 227 LYS A CA 1
ATOM 1748 C C . LYS A 1 227 ? 5.464 12.685 3.898 1.00 90.88 227 LYS A C 1
ATOM 1750 O O . LYS A 1 227 ? 4.721 13.297 3.139 1.00 90.88 227 LYS A O 1
ATOM 1755 N N . ASN A 1 228 ? 6.328 11.760 3.483 1.00 88.94 228 ASN A N 1
ATOM 1756 C CA . ASN A 1 228 ? 6.513 11.426 2.075 1.00 88.94 228 ASN A CA 1
ATOM 1757 C C . ASN A 1 228 ? 5.231 10.859 1.459 1.00 88.94 228 ASN A C 1
ATOM 1759 O O . ASN A 1 228 ? 4.766 11.398 0.464 1.00 88.94 228 ASN A O 1
ATOM 1763 N N . LEU A 1 229 ? 4.644 9.827 2.072 1.00 88.62 229 LEU A N 1
ATOM 1764 C CA . LEU A 1 229 ? 3.468 9.140 1.534 1.00 88.62 229 LEU A CA 1
ATOM 1765 C C . LEU A 1 229 ? 2.233 10.044 1.497 1.00 88.62 229 LEU A C 1
ATOM 1767 O O . LEU A 1 229 ? 1.520 10.047 0.499 1.00 88.62 229 LEU A O 1
ATOM 1771 N N . VAL A 1 230 ? 2.016 10.856 2.536 1.00 90.00 230 VAL A N 1
ATOM 1772 C CA . VAL A 1 230 ? 0.915 11.832 2.556 1.00 90.00 230 VAL A CA 1
ATOM 1773 C C . VAL A 1 230 ? 1.134 12.926 1.511 1.00 90.00 230 VAL A C 1
ATOM 1775 O O . VAL A 1 230 ? 0.193 13.288 0.816 1.00 90.00 230 VAL A O 1
ATOM 1778 N N . THR A 1 231 ? 2.367 13.416 1.337 1.00 89.81 231 THR A N 1
ATOM 1779 C CA . THR A 1 231 ? 2.677 14.383 0.266 1.00 89.81 231 THR A CA 1
ATOM 1780 C C . THR A 1 231 ? 2.406 13.777 -1.110 1.00 89.81 231 THR A C 1
ATOM 1782 O O . THR A 1 231 ? 1.780 14.424 -1.939 1.00 89.81 231 THR A O 1
ATOM 1785 N N . GLY A 1 232 ? 2.823 12.527 -1.338 1.00 84.88 232 GLY A N 1
ATOM 1786 C CA . GLY A 1 232 ? 2.559 11.818 -2.588 1.00 84.88 232 GLY A CA 1
ATOM 1787 C C . GLY A 1 232 ? 1.065 11.619 -2.850 1.00 84.88 232 GLY A C 1
ATOM 1788 O O . GLY A 1 232 ? 0.628 11.784 -3.982 1.00 84.88 232 GLY A O 1
ATOM 1789 N N . PHE A 1 233 ? 0.277 11.325 -1.811 1.00 87.75 233 PHE A N 1
ATOM 1790 C CA . PHE A 1 233 ? -1.182 11.231 -1.912 1.00 87.75 233 PHE A CA 1
ATOM 1791 C C . PHE A 1 233 ? -1.819 12.576 -2.293 1.00 87.75 233 PHE A C 1
ATOM 1793 O O . PHE A 1 233 ? -2.561 12.636 -3.264 1.00 87.75 233 PHE A O 1
ATOM 1800 N N . LEU A 1 234 ? -1.465 13.664 -1.600 1.00 87.75 234 LEU A N 1
ATOM 1801 C CA . LEU A 1 234 ? -1.999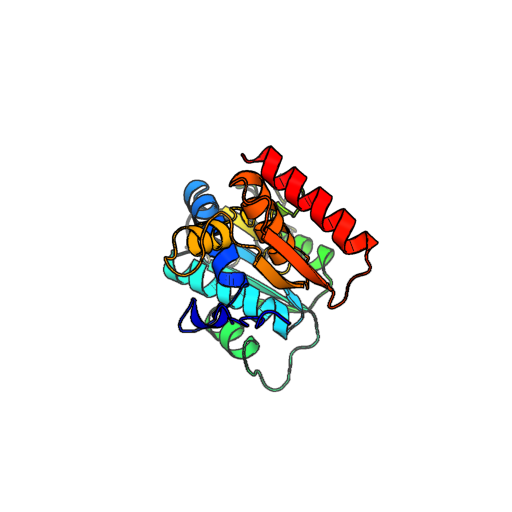 15.013 -1.863 1.00 87.75 234 LEU A CA 1
ATOM 1802 C C . LEU A 1 234 ? -1.590 15.595 -3.226 1.00 87.75 234 LEU A C 1
ATOM 1804 O O . LEU A 1 234 ? -2.167 16.571 -3.686 1.00 87.75 234 LEU A O 1
ATOM 1808 N N . GLN A 1 235 ? -0.542 15.061 -3.853 1.00 85.38 235 GLN A N 1
ATOM 1809 C CA . GLN A 1 235 ? -0.159 15.448 -5.213 1.00 85.38 235 GLN A CA 1
ATOM 1810 C C . GLN A 1 235 ? -0.984 14.728 -6.285 1.00 85.38 235 GLN A C 1
ATOM 1812 O O . GLN A 1 235 ? -0.983 15.157 -7.436 1.00 85.38 235 GLN A O 1
ATOM 1817 N N . GLN A 1 236 ? -1.632 13.619 -5.928 1.00 81.19 236 GLN A N 1
ATOM 1818 C CA . GLN A 1 236 ? -2.395 12.771 -6.845 1.00 81.19 236 GLN A CA 1
ATOM 1819 C C . GLN A 1 236 ? -3.905 13.012 -6.750 1.00 81.19 236 GLN A C 1
ATOM 1821 O O . GLN A 1 236 ? -4.592 12.844 -7.757 1.00 81.19 236 GLN A O 1
ATOM 1826 N N . PHE A 1 237 ? -4.396 13.393 -5.567 1.00 81.94 237 PHE A N 1
ATOM 1827 C CA . PHE A 1 237 ? -5.807 13.613 -5.239 1.00 81.94 237 PHE A CA 1
ATOM 1828 C C . PHE A 1 237 ? -5.999 14.984 -4.593 1.00 81.94 237 PHE A C 1
ATOM 1830 O O . PHE A 1 237 ? -7.014 15.639 -4.920 1.00 81.94 237 PHE A O 1
#

Secondary structure (DSSP, 8-state):
----------GGGSSTTT-HHHHHHHHHHHHHHHHTT--EEEEEEEHHHHHHHHHHHHHHHHHTT-EEEEEEESPPPSS--THHHHHHHH-S-EEE--HHHHHHHHHHHH--TTS-EEEE-SS-EEEE-PPPPTT-----TT--S--EEEEPGGG-SGGGG--HHHHHHHHSTT--TT--EEEEEEESSSHHHHHHHHHHHHHT-TTEEEEEEESSS-HHHHHHHHHHHHHHHHHH-

Radius of gyration: 18.91 Å; Cα contacts (8 Å, |Δi|>4): 428; chains: 1; bounding box: 48×40×64 Å

Sequence (237 aa):
KEPRNFRVIRDDLLHPTLGGNKIRKLDAVVPFLKDEEITDVVTCGGCQKCSCCCCSSAVACAEHGMSAHLLLRGEKLEVTTGYNLISEVYGKRTEYADRQKMFSSHMERVACSEEPVLWLNGNSITRETITPSENSKLLEPGRGRRKWAVLGEGGASGLALLGVLVRWLSENEVFERDDKIKIVVDSGTGTSAIDLALGIALLGYARWEIVGVMLSGSRDYYERQMKNLVTGFLQQF

InterPro domains:
  IPR027278 1-aminocyclopropane-1-carboxylate deaminase/D-cysteine desulfhydrase [PTHR43780] (5-236)
  IPR036052 Tryptophan synthase beta chain-like, PALP domain superfamily [G3DSA:3.40.50.1100] (21-116)
  IPR036052 Tryptophan synthase beta chain-like, PALP domain superfamily [G3DSA:3.40.50.1100] (133-237)
  IPR036052 Tryptophan synthase beta chain-like, PALP domain superfamily [SSF53686] (5-234)